Protein AF-A0AA40FBR0-F1 (afdb_monomer_lite)

Sequence (296 aa):
MPRDGRREARGAPKPRPSVEIWLDSVSPSTTTKPSPEELRQWDLDDRGNSGRSFFLTTVVLRATSLIAALAVVIVCLTIIAPLRYSTKDLVPTLIACFVTAAWDAAEFGIMYARGGQGLPWWSHIAADGAIFIAIAIASGLIHFSLVVFFLFAYVRGRAQKQKTEPRIMYLPTGDPVVVTREPIVPPAATAPSPKSPTPPPSPGTADSIHEPFRQGVPPRKPVAGAPTRTPYASPWPGPGPNYQPDEAELARAARGELQAQCMMVQAKGLRHEKVAMENATARAADQRSPNGQARA

pLDDT: mean 70.97, std 11.96, range [39.25, 92.75]

Secondary structure (DSSP, 8-state):
----------PPPPPPHHHHHHHHHS-SSS-PPPPHHHHHHHHHHHHHHHHHHHHHHHHHHHHHHHHHHHHHHHHIIIIITTTT--HHHHHHHHHHHHHHHHHHHHHHHHHHHTTT-PPPHHHHHHHHHHHHHHHHHHHHHHHHHHHHHHHHHHHHHHHHHHHHS-EEEE-TTS-EEEE-SS--------PPPP-PPPPP-PPP---------PPPPPPPPPPS------TT-----PPPTT-PPPHHHHHHHHHHHHHHHHHHHHHHHHHHHHHHHHHHHHHHHHTT--------

Structure (mmCIF, N/CA/C/O backbone):
data_AF-A0AA40FBR0-F1
#
_entry.id   AF-A0AA40FBR0-F1
#
loop_
_atom_site.group_PDB
_atom_site.id
_atom_site.type_symbol
_atom_site.label_atom_id
_atom_site.label_alt_id
_atom_site.label_comp_id
_atom_site.label_asym_id
_atom_site.label_entity_id
_atom_site.label_seq_id
_atom_site.pdbx_PDB_ins_code
_atom_site.Cartn_x
_atom_site.Cartn_y
_atom_site.Cartn_z
_atom_site.occupancy
_atom_site.B_iso_or_equiv
_atom_site.auth_seq_id
_atom_site.auth_comp_id
_atom_site.auth_asym_id
_atom_site.auth_atom_id
_atom_site.pdbx_PDB_model_num
ATOM 1 N N . MET A 1 1 ? 25.877 -22.016 -52.691 1.00 44.84 1 MET A N 1
ATOM 2 C CA . MET A 1 1 ? 25.398 -20.717 -53.209 1.00 44.84 1 MET A CA 1
ATOM 3 C C . MET A 1 1 ? 25.683 -19.642 -52.169 1.00 44.84 1 MET A C 1
ATOM 5 O O . MET A 1 1 ? 25.105 -19.727 -51.090 1.00 44.84 1 MET A O 1
ATOM 9 N N . PRO A 1 2 ? 26.605 -18.701 -52.428 1.00 50.44 2 PRO A N 1
ATOM 10 C CA . PRO A 1 2 ? 26.921 -17.629 -51.494 1.00 50.44 2 PRO A CA 1
ATOM 11 C C . PRO A 1 2 ? 25.855 -16.530 -51.592 1.00 50.44 2 PRO A C 1
ATOM 13 O O . PRO A 1 2 ? 25.578 -16.011 -52.670 1.00 50.44 2 PRO A O 1
ATOM 16 N N . ARG A 1 3 ? 25.217 -16.209 -50.463 1.00 52.75 3 ARG A N 1
ATOM 17 C CA . ARG A 1 3 ? 24.318 -15.057 -50.327 1.00 52.75 3 ARG A CA 1
ATOM 18 C C . ARG A 1 3 ? 25.181 -13.823 -50.066 1.00 52.75 3 ARG A C 1
ATOM 20 O O . ARG A 1 3 ? 25.510 -13.537 -48.918 1.00 52.75 3 ARG A O 1
ATOM 27 N N . ASP A 1 4 ? 25.524 -13.103 -51.129 1.00 52.62 4 ASP A N 1
ATOM 28 C CA . ASP A 1 4 ? 26.066 -11.747 -51.041 1.00 52.62 4 ASP A CA 1
ATOM 29 C C . ASP A 1 4 ? 24.976 -10.797 -50.533 1.00 52.62 4 ASP A C 1
ATOM 31 O O . ASP A 1 4 ? 24.200 -10.196 -51.277 1.00 52.62 4 ASP A O 1
ATOM 35 N N . GLY A 1 5 ? 24.883 -10.701 -49.208 1.00 55.47 5 GLY A N 1
ATOM 36 C CA . GLY A 1 5 ? 24.064 -9.720 -48.512 1.00 55.47 5 GLY A CA 1
ATOM 37 C C . GLY A 1 5 ? 24.723 -8.349 -48.582 1.00 55.47 5 GLY A C 1
ATOM 38 O O . GLY A 1 5 ? 25.405 -7.938 -47.644 1.00 55.47 5 GLY A O 1
ATOM 39 N N . ARG A 1 6 ? 24.496 -7.640 -49.691 1.00 58.16 6 ARG A N 1
ATOM 40 C CA . ARG A 1 6 ? 24.792 -6.214 -49.858 1.00 58.16 6 ARG A CA 1
ATOM 41 C C . ARG A 1 6 ? 24.057 -5.441 -48.755 1.00 58.16 6 ARG A C 1
ATOM 43 O O . ARG A 1 6 ? 22.868 -5.158 -48.867 1.00 58.16 6 ARG A O 1
ATOM 50 N N . ARG A 1 7 ? 24.744 -5.159 -47.643 1.00 53.31 7 ARG A N 1
ATOM 51 C CA . ARG A 1 7 ? 24.251 -4.254 -46.600 1.00 53.31 7 ARG A CA 1
ATOM 52 C C . ARG A 1 7 ? 24.208 -2.862 -47.212 1.00 53.31 7 ARG A C 1
ATOM 54 O O . ARG A 1 7 ? 25.225 -2.178 -47.262 1.00 53.31 7 ARG A O 1
ATOM 61 N N . GLU A 1 8 ? 23.042 -2.474 -47.713 1.00 55.50 8 GLU A N 1
ATOM 62 C CA . GLU A 1 8 ? 22.754 -1.079 -48.016 1.00 55.50 8 GLU A CA 1
ATOM 63 C C . GLU A 1 8 ? 23.095 -0.256 -46.775 1.00 55.50 8 GLU A C 1
ATOM 65 O O . GLU A 1 8 ? 22.604 -0.521 -45.670 1.00 55.50 8 GLU A O 1
ATOM 70 N N . ALA A 1 9 ? 24.020 0.684 -46.952 1.00 56.09 9 ALA A N 1
ATOM 71 C CA . ALA A 1 9 ? 24.405 1.634 -45.932 1.00 56.09 9 ALA A CA 1
ATOM 72 C C . ALA A 1 9 ? 23.139 2.387 -45.516 1.00 56.09 9 ALA A C 1
ATOM 74 O O . ALA A 1 9 ? 22.660 3.259 -46.239 1.00 56.09 9 ALA A O 1
ATOM 75 N N . ARG A 1 10 ? 22.553 2.000 -44.375 1.00 54.03 10 ARG A N 1
ATOM 76 C CA . ARG A 1 10 ? 21.441 2.729 -43.766 1.00 54.03 10 ARG A CA 1
ATOM 77 C C . ARG A 1 10 ? 21.917 4.164 -43.598 1.00 54.03 10 ARG A C 1
ATOM 79 O O . ARG A 1 10 ? 22.835 4.409 -42.816 1.00 54.03 10 ARG A O 1
ATOM 86 N N . GLY A 1 11 ? 21.338 5.062 -44.395 1.00 63.47 11 GLY A N 1
ATOM 87 C CA . GLY A 1 11 ? 21.669 6.479 -44.394 1.00 63.47 11 GLY A CA 1
ATOM 88 C C . GLY A 1 11 ? 21.700 7.005 -42.965 1.00 63.47 11 GLY A C 1
ATOM 89 O O . GLY A 1 11 ? 20.866 6.617 -42.140 1.00 63.47 11 GLY A O 1
ATOM 90 N N . ALA A 1 12 ? 22.706 7.828 -42.669 1.00 67.62 12 ALA A N 1
ATOM 91 C CA . ALA A 1 12 ? 22.882 8.401 -41.346 1.00 67.62 12 ALA A CA 1
ATOM 92 C C . ALA A 1 12 ? 21.553 9.032 -40.882 1.00 67.62 12 ALA A C 1
ATOM 94 O O . ALA A 1 12 ? 20.925 9.763 -41.656 1.00 67.62 12 ALA A O 1
ATOM 95 N N . PRO A 1 13 ? 21.077 8.715 -39.665 1.00 65.12 13 PRO A N 1
ATOM 96 C CA . PRO A 1 13 ? 19.827 9.263 -39.161 1.00 65.12 13 PRO A CA 1
ATOM 97 C C . PRO A 1 13 ? 19.919 10.791 -39.154 1.00 65.12 13 PRO A C 1
ATOM 99 O O . PRO A 1 13 ? 20.861 11.352 -38.597 1.00 65.12 13 PRO A O 1
ATOM 102 N N . LYS A 1 14 ? 18.957 11.458 -39.804 1.00 71.69 14 LYS A N 1
ATOM 103 C CA . LYS A 1 14 ? 18.891 12.923 -39.828 1.00 71.69 14 LYS A CA 1
ATOM 104 C C . LYS A 1 14 ? 18.785 13.459 -38.389 1.00 71.69 14 LYS A C 1
ATOM 106 O O . LYS A 1 14 ? 17.977 12.923 -37.621 1.00 71.69 14 LYS A O 1
ATOM 111 N N . PRO A 1 15 ? 19.569 14.487 -38.021 1.00 63.16 15 PRO A N 1
ATOM 112 C CA . PRO A 1 15 ? 19.473 15.118 -36.711 1.00 63.16 15 PRO A CA 1
ATOM 113 C C . PRO A 1 15 ? 18.073 15.706 -36.489 1.00 63.16 15 PRO A C 1
ATOM 115 O O . PRO A 1 15 ? 17.371 16.079 -37.431 1.00 63.16 15 PRO A O 1
ATOM 118 N N . ARG A 1 16 ? 17.626 15.714 -35.228 1.00 67.75 16 ARG A N 1
ATOM 119 C CA . ARG A 1 16 ? 16.288 16.190 -34.858 1.00 67.75 16 ARG A CA 1
ATOM 120 C C . ARG A 1 16 ? 16.274 17.727 -34.851 1.00 67.75 16 ARG A C 1
ATOM 122 O O . ARG A 1 16 ? 17.116 18.310 -34.171 1.00 67.75 16 ARG A O 1
ATOM 129 N N . PRO A 1 17 ? 15.286 18.381 -35.486 1.00 74.62 17 PRO A N 1
ATOM 130 C CA . PRO A 1 17 ? 15.237 19.843 -35.619 1.00 74.62 17 PRO A CA 1
ATOM 131 C C . PRO A 1 17 ? 15.189 20.589 -34.275 1.00 74.62 17 PRO A C 1
ATOM 133 O O . PRO A 1 17 ? 15.619 21.731 -34.175 1.00 74.62 17 PRO A O 1
ATOM 136 N N . SER A 1 18 ? 14.730 19.938 -33.204 1.00 63.91 18 SER A N 1
ATOM 137 C CA . SER A 1 18 ? 14.726 20.508 -31.852 1.00 63.91 18 SER A CA 1
ATOM 138 C C . SER A 1 18 ? 16.127 20.746 -31.270 1.00 63.91 18 SER A C 1
ATOM 140 O O . SER A 1 18 ? 16.282 21.608 -30.413 1.00 63.91 18 SER A O 1
ATOM 142 N N . VAL A 1 19 ? 17.139 19.988 -31.710 1.00 66.50 19 VAL A N 1
ATOM 143 C CA . VAL A 1 19 ? 18.530 20.139 -31.244 1.00 66.50 19 VAL A CA 1
ATOM 144 C C . VAL A 1 19 ? 19.201 21.329 -31.930 1.00 66.50 19 VAL A C 1
ATOM 146 O O . VAL A 1 19 ? 19.945 22.064 -31.287 1.00 66.50 19 VAL A O 1
ATOM 149 N N . GLU A 1 20 ? 18.888 21.557 -33.206 1.00 73.12 20 GLU A N 1
ATOM 150 C CA . GLU A 1 20 ? 19.399 22.696 -33.980 1.00 73.12 20 GLU A CA 1
ATOM 151 C C . GLU A 1 20 ? 18.866 24.024 -33.423 1.00 73.12 20 GLU A C 1
ATOM 153 O O . GLU A 1 20 ? 19.644 24.933 -33.156 1.00 73.12 20 GLU A O 1
ATOM 158 N N . ILE A 1 21 ? 17.567 24.090 -33.107 1.00 74.75 21 ILE A N 1
ATOM 159 C CA . ILE A 1 21 ? 16.940 25.283 -32.508 1.00 74.75 21 ILE A CA 1
ATOM 160 C C . ILE A 1 21 ? 17.530 25.602 -31.123 1.00 74.75 21 ILE A C 1
ATOM 162 O O . ILE A 1 21 ? 17.688 26.768 -30.764 1.00 74.75 21 ILE A O 1
ATOM 166 N N . TRP A 1 22 ? 17.871 24.579 -30.332 1.00 74.44 22 TRP A N 1
ATOM 167 C CA . TRP A 1 22 ? 18.522 24.783 -29.038 1.00 74.44 22 TRP A CA 1
ATOM 168 C C . TRP A 1 22 ? 19.960 25.291 -29.197 1.00 74.44 22 TRP A C 1
ATOM 170 O O . TRP A 1 22 ? 20.332 26.246 -28.519 1.00 74.44 22 TRP A O 1
ATOM 180 N N . LEU A 1 23 ? 20.741 24.717 -30.121 1.00 65.69 23 LEU A N 1
ATOM 181 C CA . LEU A 1 23 ? 22.110 25.160 -30.417 1.00 65.69 23 LEU A CA 1
ATOM 182 C C . LEU A 1 23 ? 22.165 26.622 -30.880 1.00 65.69 23 LEU A C 1
ATOM 184 O O . LEU A 1 23 ? 23.090 27.334 -30.501 1.00 65.69 23 LEU A O 1
ATOM 188 N N . ASP A 1 24 ? 21.161 27.081 -31.627 1.00 69.75 24 ASP A N 1
ATOM 189 C CA . ASP A 1 24 ? 21.062 28.480 -32.060 1.00 69.75 24 ASP A CA 1
ATOM 190 C C . ASP A 1 24 ? 20.648 29.438 -30.925 1.00 69.75 24 ASP A C 1
ATOM 192 O O . ASP A 1 24 ? 20.867 30.646 -31.018 1.00 69.75 24 ASP A O 1
ATOM 196 N N . SER A 1 25 ? 20.080 28.918 -29.830 1.00 68.62 25 SER A N 1
ATOM 197 C CA . SER A 1 25 ? 19.651 29.717 -28.671 1.00 68.62 25 SER A CA 1
ATOM 198 C C . SER A 1 25 ? 20.747 29.952 -27.621 1.00 68.62 25 SER A C 1
ATOM 200 O O . SER A 1 25 ? 20.591 30.814 -26.754 1.00 68.62 25 SER A O 1
ATOM 202 N N . VAL A 1 26 ? 21.863 29.215 -27.685 1.00 56.81 26 VAL A N 1
ATOM 203 C CA . VAL A 1 26 ? 23.002 29.390 -26.773 1.00 56.81 26 VAL A CA 1
ATOM 204 C C . VAL A 1 26 ? 23.966 30.405 -27.391 1.00 56.81 26 VAL A C 1
ATOM 206 O O . VAL A 1 26 ? 24.576 30.142 -28.424 1.00 56.81 26 VAL A O 1
ATOM 209 N N . SER A 1 27 ? 24.078 31.587 -26.776 1.00 47.00 27 SER A N 1
ATOM 210 C CA . SER A 1 27 ? 24.875 32.714 -27.283 1.00 47.00 27 SER A CA 1
ATOM 211 C C . SER A 1 27 ? 26.288 32.308 -27.755 1.00 47.00 27 SER A C 1
ATOM 213 O O . SER A 1 27 ? 26.991 31.589 -27.043 1.00 47.00 27 SER A O 1
ATOM 215 N N . PRO A 1 28 ? 26.757 32.819 -28.909 1.00 54.53 28 PRO A N 1
ATOM 216 C CA . PRO A 1 28 ? 27.902 32.281 -29.654 1.00 54.53 28 PRO A CA 1
ATOM 217 C C . PRO A 1 28 ? 29.300 32.599 -29.088 1.00 54.53 28 PRO A C 1
ATOM 219 O O . PRO A 1 28 ? 30.287 32.469 -29.809 1.00 54.53 28 PRO A O 1
ATOM 222 N N . SER A 1 29 ? 29.449 33.057 -27.844 1.00 48.91 29 SER A N 1
ATOM 223 C CA . SER A 1 29 ? 30.674 33.781 -27.475 1.00 48.91 29 SER A CA 1
ATOM 224 C C . SER A 1 29 ? 31.878 32.954 -27.012 1.00 48.91 29 SER A C 1
ATOM 226 O O . SER A 1 29 ? 32.954 33.538 -26.963 1.00 48.91 29 SER A O 1
ATOM 228 N N . THR A 1 30 ? 31.801 31.643 -26.749 1.00 49.47 30 THR A N 1
ATOM 229 C CA . THR A 1 30 ? 33.032 30.887 -26.384 1.00 49.47 30 THR A CA 1
ATOM 230 C C . THR A 1 30 ? 32.998 29.369 -26.549 1.00 49.47 30 THR A C 1
ATOM 232 O O . THR A 1 30 ? 34.012 28.718 -26.301 1.00 49.47 30 THR A O 1
ATOM 235 N N . THR A 1 31 ? 31.884 28.764 -26.954 1.00 51.81 31 THR A N 1
ATOM 236 C CA . THR A 1 31 ? 31.781 27.299 -26.994 1.00 51.81 31 THR A CA 1
ATOM 237 C C . THR A 1 31 ? 31.992 26.805 -28.418 1.00 51.81 31 THR A C 1
ATOM 239 O O . THR A 1 31 ? 31.145 26.998 -29.288 1.00 51.81 31 THR A O 1
ATOM 242 N N . THR A 1 32 ? 33.149 26.195 -28.673 1.00 69.75 32 THR A N 1
ATOM 243 C CA . THR A 1 32 ? 33.441 25.453 -29.905 1.00 69.75 32 THR A CA 1
ATOM 244 C C . THR A 1 32 ? 32.254 24.541 -30.211 1.00 69.75 32 THR A C 1
ATOM 246 O O . THR A 1 32 ? 31.853 23.768 -29.341 1.00 69.75 32 THR A O 1
ATOM 249 N N . LYS A 1 33 ? 31.643 24.670 -31.401 1.00 66.62 33 LYS A N 1
ATOM 250 C CA . LYS A 1 33 ? 30.496 23.833 -31.785 1.00 66.62 33 LYS A CA 1
ATOM 251 C C . LYS A 1 33 ? 30.891 22.361 -31.593 1.00 66.62 33 LYS A C 1
ATOM 253 O O . LYS A 1 33 ? 31.888 21.959 -32.197 1.00 66.62 33 LYS A O 1
ATOM 258 N N . PRO A 1 34 ? 30.157 21.590 -30.769 1.00 67.62 34 PRO A N 1
ATOM 259 C CA . PRO A 1 34 ? 30.500 20.200 -30.516 1.00 67.62 34 PRO A CA 1
ATOM 260 C C . PRO A 1 34 ? 30.480 19.435 -31.834 1.00 67.62 34 PRO A C 1
ATOM 262 O O . PRO A 1 34 ? 29.620 19.672 -32.693 1.00 67.62 34 PRO A O 1
ATOM 265 N N . SER A 1 35 ? 31.460 18.555 -32.021 1.00 82.56 35 SER A N 1
ATOM 266 C CA . SER A 1 35 ? 31.570 17.818 -33.276 1.00 82.56 35 SER A CA 1
ATOM 267 C C . SER A 1 35 ? 30.365 16.871 -33.438 1.00 82.56 35 SER A C 1
ATOM 269 O O . SER A 1 35 ? 29.783 16.417 -32.447 1.00 82.56 35 SER A O 1
ATOM 271 N N . PRO A 1 36 ? 29.967 16.518 -34.673 1.00 77.88 36 PRO A N 1
ATOM 272 C CA . PRO A 1 36 ? 28.915 15.523 -34.897 1.00 77.88 36 PRO A CA 1
ATOM 273 C C . PRO A 1 36 ? 29.198 14.177 -34.210 1.00 77.88 36 PRO A C 1
ATOM 275 O O . PRO A 1 36 ? 28.267 13.445 -33.880 1.00 77.88 36 PRO A O 1
ATOM 278 N N . GLU A 1 37 ? 30.472 13.850 -33.991 1.00 77.12 37 GLU A N 1
ATOM 279 C CA . GLU A 1 37 ? 30.912 12.645 -33.288 1.00 77.12 37 GLU A CA 1
ATOM 280 C C . GLU A 1 37 ? 30.714 12.780 -31.774 1.00 77.12 37 GLU A C 1
ATOM 282 O O . GLU A 1 37 ? 30.204 11.846 -31.161 1.00 77.12 37 GLU A O 1
ATOM 287 N N . GLU A 1 38 ? 30.987 13.951 -31.190 1.00 71.06 38 GLU A N 1
ATOM 288 C CA . GLU A 1 38 ? 30.701 14.241 -29.776 1.00 71.06 38 GLU A CA 1
ATOM 289 C C . GLU A 1 38 ? 29.200 14.210 -29.482 1.00 71.06 38 GLU A C 1
ATOM 291 O O . GLU A 1 38 ? 28.787 13.606 -28.498 1.00 71.06 38 GLU A O 1
ATOM 296 N N . LEU A 1 39 ? 28.361 14.769 -30.361 1.00 73.06 39 LEU A N 1
ATOM 297 C CA . LEU A 1 39 ? 26.900 14.685 -30.221 1.00 73.06 39 LEU A CA 1
ATOM 298 C C . LEU A 1 39 ? 26.397 13.238 -30.298 1.00 73.06 39 LEU A C 1
ATOM 300 O O . LEU A 1 39 ? 25.461 12.856 -29.595 1.00 73.06 39 LEU A O 1
ATOM 304 N N . ARG A 1 40 ? 27.023 12.414 -31.143 1.00 71.25 40 ARG A N 1
ATOM 305 C CA . ARG A 1 40 ? 26.686 10.993 -31.271 1.00 71.25 40 ARG A CA 1
ATOM 306 C C . ARG A 1 40 ? 27.152 10.198 -30.056 1.00 71.25 40 ARG A C 1
ATOM 308 O O . ARG A 1 40 ? 26.465 9.266 -29.647 1.00 71.25 40 ARG A O 1
ATOM 315 N N . GLN A 1 41 ? 28.287 10.577 -29.480 1.00 66.44 41 GLN A N 1
ATOM 316 C CA . GLN A 1 41 ? 28.812 9.991 -28.258 1.00 66.44 41 GLN A CA 1
ATOM 317 C C . GLN A 1 41 ? 27.990 10.408 -27.042 1.00 66.44 41 GLN A C 1
ATOM 319 O O . GLN A 1 41 ? 27.696 9.558 -26.218 1.00 66.44 41 GLN A O 1
ATOM 324 N N . TRP A 1 42 ? 27.500 11.646 -26.988 1.00 61.62 42 TRP A N 1
ATOM 325 C CA . TRP A 1 42 ? 26.530 12.077 -25.985 1.00 61.62 42 TRP A CA 1
ATOM 326 C C . TRP A 1 42 ? 25.200 11.341 -26.130 1.00 61.62 42 TRP A C 1
ATOM 328 O O . TRP A 1 42 ? 24.697 10.859 -25.134 1.00 61.62 42 TRP A O 1
ATOM 338 N N . ASP A 1 43 ? 24.648 11.143 -27.332 1.00 68.75 43 ASP A N 1
ATOM 339 C CA . ASP A 1 43 ? 23.423 10.330 -27.498 1.00 68.75 43 ASP A CA 1
ATOM 340 C C . ASP A 1 43 ? 23.649 8.848 -27.121 1.00 68.75 43 ASP A C 1
ATOM 342 O O . ASP A 1 43 ? 22.728 8.170 -26.669 1.00 68.75 43 ASP A O 1
ATOM 346 N N . LEU A 1 44 ? 24.873 8.329 -27.266 1.00 61.53 44 LEU A N 1
ATOM 347 C CA . LEU A 1 44 ? 25.243 6.976 -26.835 1.00 61.53 44 LEU A CA 1
ATOM 348 C C . LEU A 1 44 ? 25.469 6.878 -25.318 1.00 61.53 44 LEU A C 1
ATOM 350 O O . LEU A 1 44 ? 24.976 5.931 -24.705 1.00 61.53 44 LEU A O 1
ATOM 354 N N . ASP A 1 45 ? 26.156 7.845 -24.712 1.00 59.34 45 ASP A N 1
ATOM 355 C CA . ASP A 1 45 ? 26.421 7.915 -23.271 1.00 59.34 45 ASP A CA 1
ATOM 356 C C . ASP A 1 45 ? 25.151 8.252 -22.491 1.00 59.34 45 ASP A C 1
ATOM 358 O O . ASP A 1 45 ? 24.870 7.631 -21.466 1.00 59.34 45 ASP A O 1
ATOM 362 N N . ASP A 1 46 ? 24.325 9.157 -23.008 1.00 58.41 46 ASP A N 1
ATOM 363 C CA . ASP A 1 46 ? 23.053 9.534 -22.403 1.00 58.41 46 ASP A CA 1
ATOM 364 C C . ASP A 1 46 ? 22.053 8.379 -22.518 1.00 58.41 46 ASP A C 1
ATOM 366 O O . ASP A 1 46 ? 21.317 8.123 -21.574 1.00 58.41 46 ASP A O 1
ATOM 370 N N . ARG A 1 47 ? 22.093 7.551 -23.575 1.00 56.66 47 ARG A N 1
ATOM 371 C CA . ARG A 1 47 ? 21.327 6.284 -23.623 1.00 56.66 47 ARG A CA 1
ATOM 372 C C . ARG A 1 47 ? 21.931 5.161 -22.775 1.00 56.66 47 ARG A C 1
ATOM 374 O O . ARG A 1 47 ? 21.184 4.323 -22.271 1.00 56.66 47 ARG A O 1
ATOM 381 N N . GLY A 1 48 ? 23.252 5.118 -22.618 1.00 57.56 48 GLY A N 1
ATOM 382 C CA . GLY A 1 48 ? 23.964 4.055 -21.902 1.00 57.56 48 GLY A CA 1
ATOM 383 C C . GLY A 1 48 ? 23.916 4.199 -20.378 1.00 57.56 48 GLY A C 1
ATOM 384 O O . GLY A 1 48 ? 23.640 3.225 -19.670 1.00 57.56 48 GLY A O 1
ATOM 385 N N . ASN A 1 49 ? 24.135 5.412 -19.863 1.00 55.88 49 ASN A N 1
ATOM 386 C CA . ASN A 1 49 ? 24.182 5.687 -18.424 1.00 55.88 49 ASN A CA 1
ATOM 387 C C . ASN A 1 49 ? 22.802 5.980 -17.820 1.00 55.88 49 ASN A C 1
ATOM 389 O O . ASN A 1 49 ? 22.531 5.549 -16.692 1.00 55.88 49 ASN A O 1
ATOM 393 N N . SER A 1 50 ? 21.897 6.641 -18.553 1.00 60.03 50 SER A N 1
ATOM 394 C CA . SER A 1 50 ? 20.518 6.822 -18.070 1.00 60.03 50 SER A CA 1
ATOM 395 C C . SER A 1 50 ? 19.774 5.486 -18.020 1.00 60.03 50 SER A C 1
ATOM 397 O O . SER A 1 50 ? 19.077 5.212 -17.049 1.00 60.03 50 SER A O 1
ATOM 399 N N . GLY A 1 51 ? 20.010 4.593 -18.989 1.00 64.62 51 GLY A N 1
ATOM 400 C CA . GLY A 1 51 ? 19.398 3.266 -19.022 1.00 64.62 51 GLY A CA 1
ATOM 401 C C . GLY A 1 51 ? 19.812 2.392 -17.837 1.00 64.62 51 GLY A C 1
ATOM 402 O O . GLY A 1 51 ? 18.961 1.775 -17.200 1.00 64.62 51 GLY A O 1
ATOM 403 N N . ARG A 1 52 ? 21.107 2.374 -17.488 1.00 68.19 52 ARG A N 1
ATOM 404 C CA . ARG A 1 52 ? 21.620 1.593 -16.347 1.00 68.19 52 ARG A CA 1
ATOM 405 C C . ARG A 1 52 ? 21.155 2.128 -14.996 1.00 68.19 52 ARG A C 1
ATOM 407 O O . ARG A 1 52 ? 20.743 1.338 -14.149 1.00 68.19 52 ARG A O 1
ATOM 414 N N . SER A 1 53 ? 21.223 3.442 -14.787 1.00 71.94 53 SER A N 1
ATOM 415 C CA . SER A 1 53 ? 20.789 4.065 -13.530 1.00 71.94 53 SER A CA 1
ATOM 416 C C . SER A 1 53 ? 19.274 3.966 -13.346 1.00 71.94 53 SER A C 1
ATOM 418 O O . SER A 1 53 ? 18.823 3.614 -12.256 1.00 71.94 53 SER A O 1
ATOM 420 N N . PHE A 1 54 ? 18.492 4.164 -14.411 1.00 70.94 54 PHE A N 1
ATOM 421 C CA . PHE A 1 54 ? 17.049 3.936 -14.404 1.00 70.94 54 PHE A CA 1
ATOM 422 C C . PHE A 1 54 ? 16.723 2.475 -14.091 1.00 70.94 54 PHE A C 1
ATOM 424 O O . PHE A 1 54 ? 15.996 2.216 -13.140 1.00 70.94 54 PHE A O 1
ATOM 431 N N . PHE A 1 55 ? 17.340 1.522 -14.798 1.00 72.69 55 PHE A N 1
ATOM 432 C CA . PHE A 1 55 ? 17.152 0.090 -14.551 1.00 72.69 55 PHE A CA 1
ATOM 433 C C . PHE A 1 55 ? 17.457 -0.291 -13.099 1.00 72.69 55 PHE A C 1
ATOM 435 O O . PHE A 1 55 ? 16.651 -0.960 -12.455 1.00 72.69 55 PHE A O 1
ATOM 442 N N . LEU A 1 56 ? 18.592 0.165 -12.557 1.00 77.38 56 LEU A N 1
ATOM 443 C CA . LEU A 1 56 ? 18.964 -0.111 -11.171 1.00 77.38 56 LEU A CA 1
ATOM 444 C C . LEU A 1 56 ? 17.962 0.508 -10.190 1.00 77.38 56 LEU A C 1
ATOM 446 O O . LEU A 1 56 ? 17.559 -0.144 -9.230 1.00 77.38 56 LEU A O 1
ATOM 450 N N . THR A 1 57 ? 17.527 1.742 -10.446 1.00 75.88 57 THR A N 1
ATOM 451 C CA . THR A 1 57 ? 16.536 2.425 -9.607 1.00 75.88 57 THR A CA 1
ATOM 452 C C . THR A 1 57 ? 15.203 1.681 -9.624 1.00 75.88 57 THR A C 1
ATOM 454 O O . THR A 1 57 ? 14.629 1.452 -8.564 1.00 75.88 57 THR A O 1
ATOM 457 N N . THR A 1 58 ? 14.744 1.225 -10.792 1.00 75.94 58 THR A N 1
ATOM 458 C CA . THR A 1 58 ? 13.529 0.413 -10.931 1.00 75.94 58 THR A CA 1
ATOM 459 C C . THR A 1 58 ? 13.660 -0.910 -10.181 1.00 75.94 58 THR A C 1
ATOM 461 O O . THR A 1 58 ? 12.768 -1.256 -9.414 1.00 75.94 58 THR A O 1
ATOM 464 N N . VAL A 1 59 ? 14.786 -1.620 -10.319 1.00 78.62 59 VAL A N 1
ATOM 465 C CA . VAL A 1 59 ? 15.063 -2.857 -9.563 1.00 78.62 59 VAL A CA 1
ATOM 466 C C . VAL A 1 59 ? 14.979 -2.615 -8.056 1.00 78.62 59 VAL A C 1
ATOM 468 O O . VAL A 1 59 ? 14.291 -3.351 -7.350 1.00 78.62 59 VAL A O 1
ATOM 471 N N . VAL A 1 60 ? 15.655 -1.582 -7.548 1.00 79.94 60 VAL A N 1
ATOM 472 C CA . VAL A 1 60 ? 15.675 -1.272 -6.111 1.00 79.94 60 VAL A CA 1
ATOM 473 C C . VAL A 1 60 ? 14.280 -0.881 -5.621 1.00 79.94 60 VAL A C 1
ATOM 475 O O . VAL A 1 60 ? 13.825 -1.383 -4.591 1.00 79.94 60 VAL A O 1
ATOM 478 N N . LEU A 1 61 ? 13.563 -0.042 -6.371 1.00 76.62 61 LEU A N 1
ATOM 479 C CA . LEU A 1 61 ? 12.207 0.389 -6.031 1.00 76.62 61 LEU A CA 1
ATOM 480 C C . LEU A 1 61 ? 11.231 -0.798 -5.981 1.00 76.62 61 LEU A C 1
ATOM 482 O O . LEU A 1 61 ? 10.452 -0.927 -5.041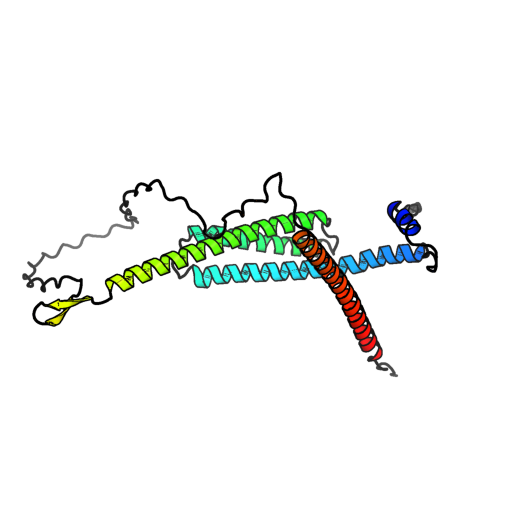 1.00 76.62 61 LEU A O 1
ATOM 486 N N . ARG A 1 62 ? 11.321 -1.719 -6.942 1.00 77.56 62 ARG A N 1
ATOM 487 C CA . ARG A 1 62 ? 10.508 -2.943 -6.976 1.00 77.56 62 ARG A CA 1
ATOM 488 C C . ARG A 1 62 ? 10.848 -3.897 -5.834 1.00 77.56 62 ARG A C 1
ATOM 490 O O . ARG A 1 62 ? 9.950 -4.416 -5.180 1.00 77.56 62 ARG A O 1
ATOM 497 N N . ALA A 1 63 ? 12.134 -4.110 -5.551 1.00 77.88 63 ALA A N 1
ATOM 498 C CA . ALA A 1 63 ? 12.565 -4.973 -4.450 1.00 77.88 63 ALA A CA 1
ATOM 499 C C . ALA A 1 63 ? 12.074 -4.438 -3.095 1.00 77.88 63 ALA A C 1
ATOM 501 O O . ALA A 1 63 ? 11.550 -5.186 -2.272 1.00 77.88 63 ALA A O 1
ATOM 502 N N . THR A 1 64 ? 12.209 -3.129 -2.880 1.00 76.19 64 THR A N 1
ATOM 503 C CA . THR A 1 64 ? 11.725 -2.459 -1.663 1.00 76.19 64 THR A CA 1
ATOM 504 C C . THR A 1 64 ? 10.201 -2.496 -1.545 1.00 76.19 64 THR A C 1
ATOM 506 O O . THR A 1 64 ? 9.700 -2.784 -0.458 1.00 76.19 64 THR A O 1
ATOM 509 N N . SER A 1 65 ? 9.468 -2.302 -2.647 1.00 77.94 65 SER A N 1
ATOM 510 C CA . SER A 1 65 ? 8.007 -2.477 -2.711 1.00 77.94 65 SER A CA 1
ATOM 511 C C . SER A 1 65 ? 7.576 -3.894 -2.316 1.00 77.94 65 SER A C 1
ATOM 513 O O . SER A 1 65 ? 6.723 -4.063 -1.442 1.00 77.94 65 SER A O 1
ATOM 515 N N . LEU A 1 66 ? 8.231 -4.921 -2.866 1.00 78.94 66 LEU A N 1
ATOM 516 C CA . LEU A 1 66 ? 7.951 -6.319 -2.541 1.00 78.94 66 LEU A CA 1
ATOM 517 C C . LEU A 1 66 ? 8.193 -6.625 -1.054 1.00 78.94 66 LEU A C 1
ATOM 519 O O . LEU A 1 66 ? 7.347 -7.236 -0.401 1.00 78.94 66 LEU A O 1
ATOM 523 N N . ILE A 1 67 ? 9.324 -6.173 -0.500 1.00 80.31 67 ILE A N 1
ATOM 524 C CA . ILE A 1 67 ? 9.645 -6.350 0.926 1.00 80.31 67 ILE A CA 1
ATOM 525 C C . ILE A 1 67 ? 8.587 -5.664 1.800 1.00 80.31 67 ILE A C 1
ATOM 527 O O . ILE A 1 67 ? 8.118 -6.256 2.773 1.00 80.31 67 ILE A O 1
ATOM 531 N N . ALA A 1 68 ? 8.174 -4.446 1.443 1.00 77.19 68 ALA A N 1
ATOM 532 C CA . ALA A 1 68 ? 7.138 -3.719 2.167 1.00 77.19 68 ALA A CA 1
ATOM 533 C C . ALA A 1 68 ? 5.785 -4.449 2.118 1.00 77.19 68 ALA A C 1
ATOM 535 O O . ALA A 1 68 ? 5.141 -4.612 3.155 1.00 77.19 68 ALA A O 1
ATOM 536 N N . ALA A 1 69 ? 5.373 -4.949 0.948 1.00 77.88 69 ALA A N 1
ATOM 537 C CA . ALA A 1 69 ? 4.136 -5.714 0.799 1.00 77.88 69 ALA A CA 1
ATOM 538 C C . ALA A 1 69 ? 4.146 -6.987 1.663 1.00 77.88 69 ALA A C 1
ATOM 540 O O . ALA A 1 69 ? 3.177 -7.259 2.375 1.00 77.88 69 ALA A O 1
ATOM 541 N N . LEU A 1 70 ? 5.259 -7.729 1.671 1.00 82.06 70 LEU A N 1
ATOM 542 C CA . LEU A 1 70 ? 5.427 -8.913 2.518 1.00 82.06 70 LEU A CA 1
ATOM 543 C C . LEU A 1 70 ? 5.378 -8.565 4.009 1.00 82.06 70 LEU A C 1
ATOM 545 O O . LEU A 1 70 ? 4.719 -9.266 4.777 1.00 82.06 70 LEU A O 1
ATOM 549 N N . ALA A 1 71 ? 6.011 -7.466 4.423 1.00 81.62 71 ALA A N 1
ATOM 550 C CA . ALA A 1 71 ? 5.957 -7.003 5.806 1.00 81.62 71 ALA A CA 1
ATOM 551 C C . ALA A 1 71 ? 4.517 -6.681 6.244 1.00 81.62 71 ALA A C 1
ATOM 553 O O . ALA A 1 71 ? 4.108 -7.086 7.333 1.00 81.62 71 ALA A O 1
ATOM 554 N N . VAL A 1 72 ? 3.718 -6.030 5.388 1.00 80.38 72 VAL A N 1
ATOM 555 C CA . VAL A 1 72 ? 2.296 -5.761 5.673 1.00 80.38 72 VAL A CA 1
ATOM 556 C C . VAL A 1 72 ? 1.505 -7.059 5.812 1.00 80.38 72 VAL A C 1
ATOM 558 O O . VAL A 1 72 ? 0.721 -7.186 6.754 1.00 80.38 72 VAL A O 1
ATOM 561 N N . VAL A 1 73 ? 1.725 -8.044 4.935 1.00 84.00 73 VAL A N 1
ATOM 562 C CA . VAL A 1 73 ? 1.081 -9.364 5.046 1.00 84.00 73 VAL A CA 1
ATOM 563 C C . VAL A 1 73 ? 1.441 -10.035 6.372 1.00 84.00 73 VAL A C 1
ATOM 565 O O . VAL A 1 73 ? 0.546 -10.501 7.077 1.00 84.00 73 VAL A O 1
ATOM 568 N N . ILE A 1 74 ? 2.720 -10.029 6.761 1.00 86.25 74 ILE A N 1
ATOM 569 C CA . ILE A 1 74 ? 3.178 -10.599 8.036 1.00 86.25 74 ILE A CA 1
ATOM 570 C C . ILE A 1 74 ? 2.501 -9.892 9.212 1.00 86.25 74 ILE A C 1
ATOM 572 O O . ILE A 1 74 ? 1.967 -10.562 10.093 1.00 86.25 74 ILE A O 1
ATOM 576 N N . VAL A 1 75 ? 2.453 -8.558 9.222 1.00 82.25 75 VAL A N 1
ATOM 577 C CA . VAL A 1 75 ? 1.775 -7.774 10.271 1.00 82.25 75 VAL A CA 1
ATOM 578 C C . VAL A 1 75 ? 0.281 -8.106 10.333 1.00 82.25 75 VAL A C 1
ATOM 580 O O . VAL A 1 75 ? -0.260 -8.336 11.415 1.00 82.25 75 VAL A O 1
ATOM 583 N N . CYS A 1 76 ? -0.391 -8.202 9.185 1.00 81.00 76 CYS A N 1
ATOM 584 C CA . CYS A 1 76 ? -1.805 -8.565 9.117 1.00 81.00 76 CYS A CA 1
ATOM 585 C C . CYS A 1 76 ? -2.064 -9.965 9.698 1.00 81.00 76 CYS A C 1
ATOM 587 O O . CYS A 1 76 ? -2.988 -10.147 10.492 1.00 81.00 76 CYS A O 1
ATOM 589 N N . LEU A 1 77 ? -1.235 -10.949 9.349 1.00 83.06 77 LEU A N 1
ATOM 590 C CA . LEU A 1 77 ? -1.405 -12.330 9.804 1.00 83.06 77 LEU A CA 1
ATOM 591 C C . LEU A 1 77 ? -0.999 -12.534 11.271 1.00 83.06 77 LEU A C 1
ATOM 593 O O . LEU A 1 77 ? -1.637 -13.313 11.972 1.00 83.06 77 LEU A O 1
ATOM 597 N N . THR A 1 78 ? 0.037 -11.841 11.749 1.00 85.75 78 THR A N 1
ATOM 598 C CA . THR A 1 78 ? 0.590 -12.044 13.101 1.00 85.75 78 THR A CA 1
ATOM 599 C C . THR A 1 78 ? -0.056 -11.170 14.169 1.00 85.75 78 THR A C 1
ATOM 601 O O . THR A 1 78 ? -0.154 -11.601 15.313 1.00 85.75 78 THR A O 1
ATOM 604 N N . ILE A 1 79 ? -0.508 -9.960 13.824 1.00 81.06 79 ILE A N 1
ATOM 605 C CA . ILE A 1 79 ? -1.075 -9.008 14.790 1.00 81.06 79 ILE A CA 1
ATOM 606 C C . ILE A 1 79 ? -2.589 -8.916 14.626 1.00 81.06 79 ILE A C 1
ATOM 608 O O . ILE A 1 79 ? -3.319 -9.028 15.606 1.00 81.06 79 ILE A O 1
ATOM 612 N N . ILE A 1 80 ? -3.088 -8.738 13.400 1.00 76.31 80 ILE A N 1
ATOM 613 C CA . ILE A 1 80 ? -4.514 -8.444 13.180 1.00 76.31 80 ILE A CA 1
ATOM 614 C C . ILE A 1 80 ? -5.371 -9.711 13.271 1.00 76.31 80 ILE A C 1
ATOM 616 O O . ILE A 1 80 ? -6.426 -9.690 13.909 1.00 76.31 80 ILE A O 1
ATOM 620 N N . ALA A 1 81 ? -4.927 -10.829 12.689 1.00 79.06 81 ALA A N 1
ATOM 621 C CA . ALA A 1 81 ? -5.707 -12.068 12.706 1.00 79.06 81 ALA A CA 1
ATOM 622 C C . ALA A 1 81 ? -5.983 -12.606 14.135 1.00 79.06 81 ALA A C 1
ATOM 624 O O . ALA A 1 81 ? -7.138 -12.940 14.421 1.00 79.06 81 ALA A O 1
ATOM 625 N N . PRO A 1 82 ? -5.015 -12.620 15.080 1.00 81.12 82 PRO A N 1
ATOM 626 C CA . PRO A 1 82 ? -5.272 -13.056 16.458 1.00 81.12 82 PRO A CA 1
ATOM 627 C C . PRO A 1 82 ? -6.226 -12.148 17.239 1.00 81.12 82 PRO A C 1
ATOM 629 O O . PRO A 1 82 ? -6.915 -12.616 18.146 1.00 81.12 82 PRO A O 1
ATOM 632 N N . LEU A 1 83 ? -6.332 -10.868 16.866 1.00 79.50 83 LEU A N 1
ATOM 633 C CA . LEU A 1 83 ? -7.244 -9.904 17.495 1.00 79.50 83 LEU A CA 1
ATOM 634 C C . LEU A 1 83 ? -8.726 -10.153 17.152 1.00 79.50 83 LEU A C 1
ATOM 636 O O . LEU A 1 83 ? -9.584 -9.347 17.513 1.00 79.50 83 LEU A O 1
ATOM 640 N N . ARG A 1 84 ? -9.041 -11.275 16.483 1.00 74.44 84 ARG A N 1
ATOM 641 C CA . ARG A 1 84 ? -10.386 -11.657 16.022 1.00 74.44 84 ARG A CA 1
ATOM 642 C C . ARG A 1 84 ? -11.046 -10.569 15.179 1.00 74.44 84 ARG A C 1
ATOM 644 O O . ARG A 1 84 ? -12.260 -10.367 15.249 1.00 74.44 84 ARG A O 1
ATOM 651 N N . TYR A 1 85 ? -10.240 -9.867 14.387 1.00 71.06 85 TYR A N 1
ATOM 652 C CA . TYR A 1 85 ? -10.769 -8.967 13.376 1.00 71.06 85 TYR A CA 1
ATOM 653 C C . TYR A 1 85 ? -11.641 -9.765 12.399 1.00 71.06 85 TYR A C 1
ATOM 655 O O . TYR A 1 85 ? -11.366 -10.936 12.120 1.00 71.06 85 TYR A O 1
ATOM 663 N N . SER A 1 86 ? -12.719 -9.155 11.904 1.00 79.00 86 SER A N 1
ATOM 664 C CA . SER A 1 86 ? -13.583 -9.802 10.918 1.00 79.00 86 SER A CA 1
ATOM 665 C C . SER A 1 86 ? -12.743 -10.144 9.690 1.00 79.00 86 SER A C 1
ATOM 667 O O . SER A 1 86 ? -12.159 -9.259 9.067 1.00 79.00 86 SER A O 1
ATOM 669 N N . THR A 1 87 ? -12.678 -11.426 9.325 1.00 76.06 87 THR A N 1
ATOM 670 C CA . THR A 1 87 ? -11.928 -11.893 8.147 1.00 76.06 87 THR A CA 1
ATOM 671 C C . THR A 1 87 ? -12.350 -11.156 6.875 1.00 76.06 87 THR A C 1
ATOM 673 O O . THR A 1 87 ? -11.524 -10.932 5.996 1.00 76.06 87 THR A O 1
ATOM 676 N N . LYS A 1 88 ? -13.604 -10.687 6.814 1.00 78.06 88 LYS A N 1
ATOM 677 C CA . LYS A 1 88 ? -14.151 -9.877 5.715 1.00 78.06 88 LYS A CA 1
ATOM 678 C C . LYS A 1 88 ? -13.401 -8.561 5.490 1.00 78.06 88 LYS A C 1
ATOM 680 O O . LYS A 1 88 ? -13.312 -8.126 4.350 1.00 78.06 88 LYS A O 1
ATOM 685 N N . ASP A 1 89 ? -12.833 -7.975 6.541 1.00 72.75 89 ASP A N 1
ATOM 686 C CA . ASP A 1 89 ? -12.108 -6.701 6.460 1.00 72.75 89 ASP A CA 1
ATOM 687 C C . ASP A 1 89 ? -10.616 -6.917 6.151 1.00 72.75 89 ASP A C 1
ATOM 689 O O . ASP A 1 89 ? -9.946 -6.033 5.622 1.00 72.75 89 ASP A O 1
ATOM 693 N N . LEU A 1 90 ? -10.091 -8.114 6.443 1.00 77.19 90 LEU A N 1
ATOM 694 C CA . LEU A 1 90 ? -8.703 -8.499 6.170 1.00 77.19 90 LEU A CA 1
ATOM 695 C C . LEU A 1 90 ? -8.496 -8.908 4.701 1.00 77.19 90 LEU A C 1
ATOM 697 O O . LEU A 1 90 ? -7.439 -8.661 4.123 1.00 77.19 90 LEU A O 1
ATOM 701 N N . VAL A 1 91 ? -9.509 -9.539 4.099 1.00 80.38 91 VAL A N 1
ATOM 702 C CA . VAL A 1 91 ? -9.443 -10.100 2.740 1.00 80.38 91 VAL A CA 1
ATOM 703 C C . VAL A 1 91 ? -9.074 -9.055 1.673 1.00 80.38 91 VAL A C 1
ATOM 705 O O . VAL A 1 91 ? -8.147 -9.332 0.914 1.00 80.38 91 VAL A O 1
ATOM 708 N N . PRO A 1 92 ? -9.689 -7.856 1.605 1.00 75.44 92 PRO A N 1
ATOM 709 C CA . PRO A 1 92 ? -9.333 -6.854 0.595 1.00 75.44 92 PRO A CA 1
ATOM 710 C C . PRO A 1 92 ? -7.867 -6.414 0.685 1.00 75.44 92 PRO A C 1
ATOM 712 O O . PRO A 1 9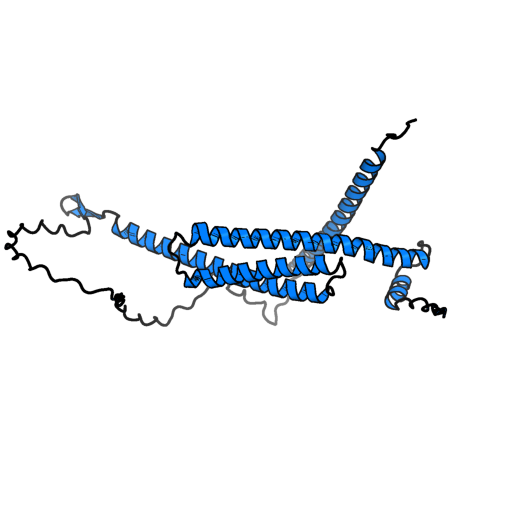2 ? -7.198 -6.278 -0.337 1.00 75.44 92 PRO A O 1
ATOM 715 N N . THR A 1 93 ? -7.354 -6.250 1.907 1.00 75.56 93 THR A N 1
ATOM 716 C CA . THR A 1 93 ? -5.956 -5.884 2.165 1.00 75.56 93 THR A CA 1
ATOM 717 C C . THR A 1 93 ? -4.999 -6.971 1.695 1.00 75.56 93 THR A C 1
ATOM 719 O O . THR A 1 93 ? -4.030 -6.680 1.000 1.00 75.56 93 THR A O 1
ATOM 722 N N . LEU A 1 94 ? -5.285 -8.234 2.025 1.00 79.81 94 LEU A N 1
ATOM 723 C CA . LEU A 1 94 ? -4.462 -9.360 1.585 1.00 79.81 94 LEU A CA 1
ATOM 724 C C . LEU A 1 94 ? -4.472 -9.511 0.061 1.00 79.81 94 LEU A C 1
ATOM 726 O O . LEU A 1 94 ? -3.417 -9.747 -0.524 1.00 79.81 94 LEU A O 1
ATOM 730 N N . ILE A 1 95 ? -5.630 -9.323 -0.583 1.00 81.19 95 ILE A N 1
ATOM 731 C CA . ILE A 1 95 ? -5.740 -9.327 -2.047 1.00 81.19 95 ILE A CA 1
ATOM 732 C C . ILE A 1 95 ? -4.876 -8.212 -2.643 1.00 81.19 95 ILE A C 1
ATOM 734 O O . ILE A 1 95 ? -4.088 -8.486 -3.544 1.00 81.19 95 ILE A O 1
ATOM 738 N N . ALA A 1 96 ? -4.968 -6.984 -2.123 1.00 76.31 96 ALA A N 1
ATOM 739 C CA . ALA A 1 96 ? -4.162 -5.864 -2.604 1.00 76.31 96 ALA A CA 1
ATOM 740 C C . ALA A 1 96 ? -2.655 -6.147 -2.471 1.00 76.31 96 ALA A C 1
ATOM 742 O O . ALA A 1 96 ? -1.918 -5.992 -3.442 1.00 76.31 96 ALA A O 1
ATOM 743 N N . CYS A 1 97 ? -2.201 -6.640 -1.313 1.00 77.75 97 CYS A N 1
ATOM 744 C CA . CYS A 1 97 ? -0.800 -7.011 -1.111 1.00 77.75 97 CYS A CA 1
ATOM 745 C C . CYS A 1 97 ? -0.339 -8.112 -2.073 1.00 77.75 97 CYS A C 1
ATOM 747 O O . CYS A 1 97 ? 0.762 -8.025 -2.614 1.00 77.75 97 CYS A O 1
ATOM 749 N N . PHE A 1 98 ? -1.168 -9.136 -2.302 1.00 80.88 98 PHE A N 1
ATOM 750 C CA . PHE A 1 98 ? -0.823 -10.241 -3.193 1.00 80.88 98 PHE A CA 1
ATOM 751 C C . PHE A 1 98 ? -0.754 -9.794 -4.656 1.00 80.88 98 PHE A C 1
ATOM 753 O O . PHE A 1 98 ? 0.164 -10.185 -5.369 1.00 80.88 98 PHE A O 1
ATOM 760 N N . VAL A 1 99 ? -1.682 -8.937 -5.093 1.00 79.31 99 VAL A N 1
ATOM 761 C CA . VAL A 1 99 ? -1.678 -8.361 -6.445 1.00 79.31 99 VAL A CA 1
ATOM 762 C C . VAL A 1 99 ? -0.433 -7.501 -6.664 1.00 79.31 99 VAL A C 1
ATOM 764 O O . VAL A 1 99 ? 0.230 -7.668 -7.685 1.00 79.31 99 VAL A O 1
ATOM 767 N N . THR A 1 100 ? -0.063 -6.646 -5.704 1.00 77.12 100 THR A N 1
ATOM 768 C CA . THR A 1 100 ? 1.171 -5.847 -5.788 1.00 77.12 100 THR A CA 1
ATOM 769 C C . THR A 1 100 ? 2.412 -6.737 -5.842 1.00 77.12 100 THR A C 1
ATOM 771 O O . THR A 1 100 ? 3.255 -6.559 -6.716 1.00 77.12 100 THR A O 1
ATOM 774 N N . ALA A 1 101 ? 2.506 -7.741 -4.965 1.00 77.06 101 ALA A N 1
ATOM 775 C CA . ALA A 1 101 ? 3.639 -8.664 -4.950 1.00 77.06 101 ALA A CA 1
ATOM 776 C C . ALA A 1 101 ? 3.753 -9.467 -6.258 1.00 77.06 101 ALA A C 1
ATOM 778 O O . ALA A 1 101 ? 4.849 -9.627 -6.794 1.00 77.06 101 ALA A O 1
ATOM 779 N N . ALA A 1 102 ? 2.624 -9.942 -6.793 1.00 79.94 102 ALA A N 1
ATOM 780 C CA . ALA A 1 102 ? 2.576 -10.654 -8.064 1.00 79.94 102 ALA A CA 1
ATOM 781 C C . ALA A 1 102 ? 2.975 -9.751 -9.239 1.00 79.94 102 ALA A C 1
ATOM 783 O O . ALA A 1 102 ? 3.700 -10.200 -10.125 1.00 79.94 102 ALA A O 1
ATOM 784 N N . TRP A 1 103 ? 2.545 -8.486 -9.233 1.00 82.06 103 TRP A N 1
ATOM 785 C CA . TRP A 1 103 ? 2.950 -7.505 -10.237 1.00 82.06 103 TRP A CA 1
ATOM 786 C C . TRP A 1 103 ? 4.459 -7.253 -10.207 1.00 82.06 103 TRP A C 1
ATOM 788 O O . TRP A 1 103 ? 5.123 -7.386 -11.235 1.00 82.06 103 TRP A O 1
ATOM 798 N N . ASP A 1 104 ? 5.010 -6.939 -9.031 1.00 78.06 104 ASP A N 1
ATOM 799 C CA . ASP A 1 104 ? 6.440 -6.660 -8.885 1.00 78.06 104 ASP A CA 1
ATOM 800 C C . ASP A 1 104 ? 7.276 -7.882 -9.310 1.00 78.06 104 ASP A C 1
ATOM 802 O O . ASP A 1 104 ? 8.258 -7.742 -10.042 1.00 78.06 104 ASP A O 1
ATOM 806 N N . ALA A 1 105 ? 6.849 -9.097 -8.942 1.00 75.94 105 ALA A N 1
ATOM 807 C CA . ALA A 1 105 ? 7.492 -10.340 -9.370 1.00 75.94 105 ALA A CA 1
ATOM 808 C C . ALA A 1 105 ? 7.404 -10.572 -10.891 1.00 75.94 105 ALA A C 1
ATOM 810 O O . ALA A 1 105 ? 8.381 -11.011 -11.506 1.00 75.94 105 ALA A O 1
ATOM 811 N N . ALA A 1 106 ? 6.259 -10.269 -11.512 1.00 78.81 106 ALA A N 1
ATOM 812 C CA . ALA A 1 106 ? 6.076 -10.395 -12.955 1.00 78.81 106 ALA A CA 1
ATOM 813 C C . ALA A 1 106 ? 6.984 -9.426 -13.726 1.00 78.81 106 ALA A C 1
ATOM 815 O O . ALA A 1 106 ? 7.623 -9.836 -14.697 1.00 78.81 106 ALA A O 1
ATOM 816 N N . GLU A 1 107 ? 7.111 -8.175 -13.276 1.00 73.00 107 GLU A N 1
ATOM 817 C CA . GLU A 1 107 ? 8.052 -7.219 -13.871 1.00 73.00 107 GLU A CA 1
ATOM 818 C C . GLU A 1 107 ? 9.501 -7.682 -13.741 1.00 73.00 107 GLU A C 1
ATOM 820 O O . GLU A 1 107 ? 10.236 -7.649 -14.730 1.00 73.00 107 GLU A O 1
ATOM 825 N N . PHE A 1 108 ? 9.900 -8.188 -12.569 1.00 74.44 108 PHE A N 1
ATOM 826 C CA . PHE A 1 108 ? 11.226 -8.779 -12.384 1.00 74.44 108 PHE A CA 1
ATOM 827 C C . PHE A 1 108 ? 11.491 -9.910 -13.380 1.00 74.44 108 PHE A C 1
ATOM 829 O O . PHE A 1 108 ? 12.548 -9.946 -14.016 1.00 74.44 108 PHE A O 1
ATOM 836 N N . GLY A 1 109 ? 10.516 -10.805 -13.556 1.00 75.62 109 GLY A N 1
ATOM 837 C CA . GLY A 1 109 ? 10.600 -11.903 -14.514 1.00 75.62 109 GLY A CA 1
ATOM 838 C C . GLY A 1 109 ? 10.732 -11.416 -15.958 1.00 75.62 109 GLY A C 1
ATOM 839 O O . GLY A 1 109 ? 11.593 -11.897 -16.693 1.00 75.62 109 GLY A O 1
ATOM 840 N N . ILE A 1 110 ? 9.931 -10.426 -16.363 1.00 76.31 110 ILE A N 1
ATOM 841 C CA . ILE A 1 110 ? 9.971 -9.851 -17.717 1.00 76.31 110 ILE A CA 1
ATOM 842 C C . ILE A 1 110 ? 11.302 -9.134 -17.969 1.00 76.31 110 ILE A C 1
ATOM 844 O O . ILE A 1 110 ? 11.890 -9.303 -19.039 1.00 76.31 110 ILE A O 1
ATOM 848 N N . MET A 1 111 ? 11.799 -8.367 -16.996 1.00 70.19 111 MET A N 1
ATOM 849 C CA . MET A 1 111 ? 13.094 -7.687 -17.083 1.00 70.19 111 MET A CA 1
ATOM 850 C C . MET A 1 111 ? 14.244 -8.680 -17.242 1.00 70.19 111 MET A C 1
ATOM 852 O O . MET A 1 111 ? 15.124 -8.464 -18.078 1.00 70.19 111 MET A O 1
ATOM 856 N N . TYR A 1 112 ? 14.213 -9.777 -16.482 1.00 75.12 112 TYR A N 1
ATOM 857 C CA . TYR A 1 112 ? 15.204 -10.843 -16.583 1.00 75.12 112 TYR A CA 1
ATOM 858 C C . TYR A 1 112 ? 15.127 -11.557 -17.943 1.00 75.12 112 TYR A C 1
ATOM 860 O O . TYR A 1 112 ? 16.140 -11.717 -18.621 1.00 75.12 112 TYR A O 1
ATOM 868 N N . ALA A 1 113 ? 13.918 -11.915 -18.391 1.00 75.81 113 ALA A N 1
ATOM 869 C CA . ALA A 1 113 ? 13.696 -12.654 -19.634 1.00 75.81 113 ALA A CA 1
ATOM 870 C C . ALA A 1 113 ? 14.031 -11.850 -20.903 1.00 75.81 113 ALA A C 1
ATOM 872 O O . ALA A 1 113 ? 14.447 -12.427 -21.905 1.00 75.81 113 ALA A O 1
ATOM 873 N N . ARG A 1 114 ? 13.860 -10.521 -20.885 1.00 74.44 114 ARG A N 1
ATOM 874 C CA . ARG A 1 114 ? 14.108 -9.650 -22.049 1.00 74.44 114 ARG A CA 1
ATOM 875 C C . ARG A 1 114 ? 15.540 -9.131 -22.168 1.00 74.44 114 ARG A C 1
ATOM 877 O O . ARG A 1 114 ? 15.805 -8.307 -23.043 1.00 74.44 114 ARG A O 1
ATOM 884 N N . GLY A 1 115 ? 16.462 -9.570 -21.308 1.00 69.19 115 GLY A N 1
ATOM 885 C CA . GLY A 1 115 ? 17.871 -9.166 -21.386 1.00 69.19 115 GLY A CA 1
ATOM 886 C C . GLY A 1 115 ? 18.075 -7.645 -21.364 1.00 69.19 115 GLY A C 1
ATOM 887 O O . GLY A 1 115 ? 18.980 -7.137 -22.020 1.00 69.19 115 GLY A O 1
ATOM 888 N N . GLY A 1 116 ? 17.203 -6.905 -20.669 1.00 61.28 116 GLY A N 1
ATOM 889 C CA . GLY A 1 116 ? 17.282 -5.444 -20.561 1.00 61.28 116 GLY A CA 1
ATOM 890 C C . GLY A 1 116 ? 16.578 -4.636 -21.660 1.00 61.28 116 GLY A C 1
ATOM 891 O O . GLY A 1 116 ? 16.577 -3.409 -21.577 1.00 61.28 116 GLY A O 1
ATOM 892 N N . GLN A 1 117 ? 15.925 -5.256 -22.653 1.00 65.06 117 GLN A N 1
ATOM 893 C CA . GLN A 1 117 ? 15.002 -4.527 -23.538 1.00 65.06 117 GLN A CA 1
ATOM 894 C C . GLN A 1 117 ? 13.667 -4.294 -22.813 1.00 65.06 117 GLN A C 1
ATOM 896 O O . GLN A 1 117 ? 12.738 -5.097 -22.898 1.00 65.06 117 GLN A O 1
ATOM 901 N N . GLY A 1 118 ? 13.615 -3.220 -22.022 1.00 60.69 118 GLY A N 1
ATOM 902 C CA . GLY A 1 118 ? 12.461 -2.853 -21.200 1.00 60.69 118 GLY A CA 1
ATOM 903 C C . GLY A 1 118 ? 11.202 -2.515 -22.005 1.00 60.69 118 GLY A C 1
ATOM 904 O O . GLY A 1 118 ? 11.254 -2.224 -23.203 1.00 60.69 118 GLY A O 1
ATOM 905 N N . LEU A 1 119 ? 10.054 -2.543 -21.322 1.00 66.94 119 LEU A N 1
ATOM 906 C CA . LEU A 1 119 ? 8.825 -1.932 -21.826 1.00 66.94 119 LEU A CA 1
ATOM 907 C C . LEU A 1 119 ? 9.072 -0.433 -22.072 1.00 66.94 119 LEU A C 1
ATOM 909 O O . LEU A 1 119 ? 9.923 0.176 -21.417 1.00 66.94 119 LEU A O 1
ATOM 913 N N . PRO A 1 120 ? 8.358 0.189 -23.023 1.00 75.25 120 PRO A N 1
ATOM 914 C CA . PRO A 1 120 ? 8.526 1.610 -23.257 1.00 75.25 120 PRO A CA 1
ATOM 915 C C . PRO A 1 120 ? 8.175 2.396 -21.983 1.00 75.25 120 PRO A C 1
ATOM 917 O O . PRO A 1 120 ? 7.230 2.065 -21.269 1.00 75.25 120 PRO A O 1
ATOM 920 N N . TRP A 1 121 ? 8.951 3.445 -21.704 1.00 71.56 121 TRP A N 1
ATOM 921 C CA . TRP A 1 121 ? 8.927 4.198 -20.442 1.00 71.56 121 TRP A CA 1
ATOM 922 C C . TRP A 1 121 ? 7.525 4.671 -20.009 1.00 71.56 121 TRP A C 1
ATOM 924 O O . TRP A 1 121 ? 7.216 4.687 -18.821 1.00 71.56 121 TRP A O 1
ATOM 934 N N . TRP A 1 122 ? 6.647 5.001 -20.961 1.00 74.69 122 TRP A N 1
ATOM 935 C CA . TRP A 1 122 ? 5.274 5.428 -20.680 1.00 74.69 122 TRP A CA 1
ATOM 936 C C . TRP A 1 122 ? 4.415 4.312 -20.071 1.00 74.69 122 TRP A C 1
ATOM 938 O O . TRP A 1 122 ? 3.554 4.595 -19.242 1.00 74.69 122 TRP A O 1
ATOM 948 N N . SER A 1 123 ? 4.653 3.049 -20.443 1.00 76.38 123 SER A N 1
ATOM 949 C CA . SER A 1 123 ? 3.939 1.903 -19.872 1.00 76.38 123 SER A CA 1
ATOM 950 C C . SER A 1 123 ? 4.335 1.682 -18.416 1.00 76.38 123 SER A C 1
ATOM 952 O O . SER A 1 123 ? 3.463 1.411 -17.596 1.00 76.38 123 SER A O 1
ATOM 954 N N . HIS A 1 124 ? 5.617 1.872 -18.084 1.00 70.56 124 HIS A N 1
ATOM 955 C CA . HIS A 1 124 ? 6.083 1.826 -16.698 1.00 70.56 124 HIS A CA 1
ATOM 956 C C . HIS A 1 124 ? 5.448 2.941 -15.862 1.00 70.56 124 HIS A C 1
ATOM 958 O O . HIS A 1 124 ? 4.882 2.651 -14.818 1.00 70.56 124 HIS A O 1
ATOM 964 N N . ILE A 1 125 ? 5.426 4.187 -16.354 1.00 73.62 125 ILE A N 1
ATOM 965 C CA . ILE A 1 125 ? 4.788 5.300 -15.627 1.00 73.62 125 ILE A CA 1
ATOM 966 C C . ILE A 1 125 ? 3.290 5.060 -15.418 1.00 73.62 125 ILE A C 1
ATOM 968 O O . ILE A 1 125 ? 2.777 5.308 -14.328 1.00 73.62 125 ILE A O 1
ATOM 972 N N . ALA A 1 126 ? 2.576 4.583 -16.441 1.00 77.06 126 ALA A N 1
ATOM 973 C CA . ALA A 1 126 ? 1.147 4.307 -16.325 1.00 77.06 126 ALA A CA 1
ATOM 974 C C . ALA A 1 126 ? 0.864 3.179 -15.319 1.00 77.06 126 ALA A C 1
ATOM 976 O O . ALA A 1 126 ? -0.034 3.312 -14.486 1.00 77.06 126 ALA A O 1
ATOM 977 N N . ALA A 1 127 ? 1.643 2.094 -15.370 1.00 75.75 127 ALA A N 1
ATOM 978 C CA . ALA A 1 127 ? 1.516 0.982 -14.435 1.00 75.75 127 ALA A CA 1
ATOM 979 C C . ALA A 1 127 ? 1.871 1.399 -13.001 1.00 75.75 127 ALA A C 1
ATOM 981 O O . ALA A 1 127 ? 1.089 1.152 -12.086 1.00 75.75 127 ALA A O 1
ATOM 982 N N . ASP A 1 128 ? 2.991 2.098 -12.811 1.00 74.44 128 ASP A N 1
ATOM 983 C CA . ASP A 1 128 ? 3.423 2.607 -11.507 1.00 74.44 128 ASP A CA 1
ATOM 984 C C . ASP A 1 128 ? 2.410 3.578 -10.919 1.00 74.44 128 ASP A C 1
ATOM 986 O O . ASP A 1 128 ? 2.087 3.490 -9.737 1.00 74.44 128 ASP A O 1
ATOM 990 N N . GLY A 1 129 ? 1.845 4.458 -11.747 1.00 72.88 129 GLY A N 1
ATOM 991 C CA . GLY A 1 129 ? 0.760 5.343 -11.346 1.00 72.88 129 GLY A CA 1
ATOM 992 C C . GLY A 1 129 ? -0.469 4.566 -10.872 1.00 72.88 129 GLY A C 1
ATOM 993 O O . GLY A 1 129 ? -0.997 4.847 -9.798 1.00 72.88 129 GLY A O 1
ATOM 994 N N . ALA A 1 130 ? -0.906 3.554 -11.626 1.00 75.50 130 ALA A N 1
ATOM 995 C CA . ALA A 1 130 ? -2.056 2.732 -11.252 1.00 75.50 130 ALA A CA 1
ATOM 996 C C . ALA A 1 130 ? -1.821 1.955 -9.944 1.00 75.50 130 ALA A C 1
ATOM 998 O O . ALA A 1 130 ? -2.690 1.931 -9.071 1.00 75.50 130 ALA A O 1
ATOM 999 N N . ILE A 1 131 ? -0.632 1.372 -9.778 1.00 74.38 131 ILE A N 1
ATOM 1000 C CA . ILE A 1 131 ? -0.238 0.640 -8.566 1.00 74.38 131 ILE A CA 1
ATOM 1001 C C . ILE A 1 131 ? -0.151 1.585 -7.375 1.00 74.38 131 ILE A C 1
ATOM 1003 O O . ILE A 1 131 ? -0.668 1.270 -6.307 1.00 74.38 131 ILE A O 1
ATOM 1007 N N . PHE A 1 132 ? 0.443 2.764 -7.557 1.00 73.31 132 PHE A N 1
ATOM 1008 C CA . PHE A 1 132 ? 0.530 3.774 -6.512 1.00 73.31 132 PHE A CA 1
ATOM 1009 C C . PHE A 1 132 ? -0.859 4.198 -6.029 1.00 73.31 132 PHE A C 1
ATOM 1011 O O . PHE A 1 132 ? -1.101 4.245 -4.825 1.00 73.31 132 PHE A O 1
ATOM 1018 N N . ILE A 1 133 ? -1.798 4.436 -6.951 1.00 73.81 133 ILE A N 1
ATOM 1019 C CA . ILE A 1 133 ? -3.191 4.757 -6.611 1.00 73.81 133 ILE A CA 1
ATOM 1020 C C . ILE A 1 133 ? -3.845 3.594 -5.852 1.00 73.81 133 ILE A C 1
ATOM 1022 O O . ILE A 1 133 ? -4.483 3.821 -4.825 1.00 73.81 133 ILE A O 1
ATOM 1026 N N . ALA A 1 134 ? -3.654 2.350 -6.300 1.00 74.50 134 ALA A N 1
ATOM 1027 C CA . ALA A 1 134 ? -4.202 1.173 -5.626 1.00 74.50 134 ALA A CA 1
ATOM 1028 C C . ALA A 1 134 ? -3.654 1.013 -4.195 1.00 74.50 134 ALA A C 1
ATOM 1030 O O . ALA A 1 134 ? -4.426 0.806 -3.256 1.00 74.50 134 ALA A O 1
ATOM 1031 N N . ILE A 1 135 ? -2.340 1.178 -4.010 1.00 74.19 135 ILE A N 1
ATOM 1032 C CA . ILE A 1 135 ? -1.680 1.133 -2.699 1.00 74.19 135 ILE A CA 1
ATOM 1033 C C . ILE A 1 135 ? -2.159 2.284 -1.812 1.00 74.19 135 ILE A C 1
ATOM 1035 O O . ILE A 1 135 ? -2.441 2.064 -0.636 1.00 74.19 135 ILE A O 1
ATOM 1039 N N . ALA A 1 136 ? -2.291 3.498 -2.351 1.00 70.75 136 ALA A N 1
ATOM 1040 C CA . ALA A 1 136 ? -2.776 4.655 -1.603 1.00 70.75 136 ALA A CA 1
ATOM 1041 C C . ALA A 1 136 ? -4.211 4.440 -1.100 1.00 70.75 136 ALA A C 1
ATOM 1043 O O . ALA A 1 136 ? -4.496 4.704 0.069 1.00 70.75 136 ALA A O 1
ATOM 1044 N N . ILE A 1 137 ? -5.095 3.896 -1.944 1.00 76.69 137 ILE A N 1
ATOM 1045 C CA . ILE A 1 137 ? -6.470 3.550 -1.560 1.00 76.69 137 ILE A CA 1
ATOM 1046 C C . ILE A 1 137 ? -6.465 2.458 -0.484 1.00 76.69 137 ILE A C 1
ATOM 1048 O O . ILE A 1 137 ? -7.096 2.631 0.558 1.00 76.69 137 ILE A O 1
ATOM 1052 N N . ALA A 1 138 ? -5.727 1.363 -0.689 1.00 75.94 138 ALA A N 1
ATOM 1053 C CA . ALA A 1 138 ? -5.653 0.266 0.276 1.00 75.94 138 ALA A CA 1
ATOM 1054 C C . ALA A 1 138 ? -5.093 0.732 1.631 1.00 75.94 138 ALA A C 1
ATOM 1056 O O . ALA A 1 138 ? -5.679 0.459 2.677 1.00 75.94 138 ALA A O 1
ATOM 1057 N N . SER A 1 139 ? -4.006 1.507 1.617 1.00 75.06 139 SER A N 1
ATOM 1058 C CA . SER A 1 139 ? -3.405 2.097 2.816 1.00 75.06 139 SER A CA 1
ATOM 1059 C C . SER A 1 139 ? -4.369 3.047 3.526 1.00 75.06 139 SER A C 1
ATOM 1061 O O . SER A 1 139 ? -4.507 2.975 4.749 1.00 75.06 139 SER A O 1
ATOM 1063 N N . GLY A 1 140 ? -5.087 3.891 2.778 1.00 73.81 140 GLY A N 1
ATOM 1064 C CA . GLY A 1 140 ? -6.112 4.780 3.323 1.00 73.81 140 GLY A CA 1
ATOM 1065 C C . GLY A 1 140 ? -7.242 4.015 4.014 1.00 73.81 140 GLY A C 1
ATOM 1066 O O . GLY A 1 140 ? -7.634 4.372 5.125 1.00 73.81 140 GLY A O 1
ATOM 1067 N N . LEU A 1 141 ? -7.713 2.918 3.411 1.00 77.00 141 LEU A N 1
ATOM 1068 C CA . LEU A 1 141 ? -8.732 2.046 4.004 1.00 77.00 141 LEU A CA 1
ATOM 1069 C C . LEU A 1 141 ? -8.234 1.360 5.282 1.00 77.00 141 LEU A C 1
ATOM 1071 O O . LEU A 1 141 ? -8.966 1.310 6.268 1.00 77.00 141 LEU A O 1
ATOM 1075 N N . ILE A 1 142 ? -6.986 0.880 5.307 1.00 76.31 142 ILE A N 1
ATOM 1076 C CA . ILE A 1 142 ? -6.382 0.284 6.510 1.00 76.31 142 ILE A CA 1
ATOM 1077 C C . ILE A 1 142 ? -6.276 1.324 7.628 1.00 76.31 142 ILE A C 1
ATOM 1079 O O . ILE A 1 142 ? -6.710 1.059 8.748 1.00 76.31 142 ILE A O 1
ATOM 1083 N N . HIS A 1 143 ? -5.745 2.515 7.334 1.00 74.06 143 HIS A N 1
ATOM 1084 C CA . HIS A 1 143 ? -5.628 3.593 8.319 1.00 74.06 143 HIS A CA 1
ATOM 1085 C C . HIS A 1 143 ? -6.995 3.990 8.871 1.00 74.06 143 HIS A C 1
ATOM 1087 O O . HIS A 1 143 ? -7.156 4.107 10.086 1.00 74.06 143 HIS A O 1
ATOM 1093 N N . PHE A 1 144 ? -7.994 4.136 8.001 1.00 76.56 144 PHE A N 1
ATOM 1094 C CA . PHE A 1 144 ? -9.362 4.420 8.412 1.00 76.56 144 PHE A CA 1
ATOM 1095 C C . PHE A 1 144 ? -9.915 3.331 9.346 1.00 76.56 144 PHE A C 1
ATOM 1097 O O . PHE A 1 144 ? -10.407 3.646 10.431 1.00 76.56 144 PHE A O 1
ATOM 1104 N N . SER A 1 145 ? -9.765 2.054 8.987 1.00 76.00 145 SER A N 1
ATOM 1105 C CA . SER A 1 145 ? -10.204 0.920 9.813 1.00 76.00 145 SER A CA 1
ATOM 1106 C C . SER A 1 145 ? -9.493 0.865 11.168 1.00 76.00 145 SER A C 1
ATOM 1108 O O . SER A 1 145 ? -10.130 0.603 12.191 1.00 76.00 145 SER A O 1
ATOM 1110 N N . LEU A 1 146 ? -8.191 1.165 11.210 1.00 77.00 146 LEU A N 1
ATOM 1111 C CA . LEU A 1 146 ? -7.432 1.254 12.459 1.00 77.00 146 LEU A CA 1
ATOM 1112 C C . LEU A 1 146 ? -7.946 2.394 13.342 1.00 77.00 146 LEU A C 1
ATOM 1114 O O . LEU A 1 146 ? -8.185 2.178 14.528 1.00 77.00 146 LEU A O 1
ATOM 1118 N N . VAL A 1 147 ? -8.178 3.583 12.779 1.00 79.19 147 VAL A N 1
ATOM 1119 C CA . VAL A 1 147 ? -8.724 4.728 13.525 1.00 79.19 147 VAL A CA 1
ATOM 1120 C C . VAL A 1 147 ? -10.096 4.393 14.110 1.00 79.19 147 VAL A C 1
ATOM 1122 O O . VAL A 1 147 ? -10.326 4.622 15.299 1.00 79.19 147 VAL A O 1
ATOM 1125 N N . VAL A 1 148 ? -10.992 3.799 13.316 1.00 80.31 148 VAL A N 1
ATOM 1126 C CA . VAL A 1 148 ? -12.321 3.371 13.783 1.00 80.31 148 VAL A CA 1
ATOM 1127 C C . VAL A 1 148 ? -12.204 2.317 14.885 1.00 80.31 148 VAL A C 1
ATOM 1129 O O . VAL A 1 148 ? -12.904 2.404 15.896 1.00 80.31 148 VAL A O 1
ATOM 1132 N N . PHE A 1 149 ? -11.291 1.355 14.738 1.00 80.94 149 PHE A N 1
ATOM 1133 C CA . PHE A 1 149 ? -11.035 0.336 15.753 1.00 80.94 149 PHE A CA 1
ATOM 1134 C C . PHE A 1 149 ? -10.551 0.945 17.071 1.00 80.94 149 PHE A C 1
ATOM 1136 O O . PHE A 1 149 ? -11.123 0.655 18.123 1.00 80.94 149 PHE A O 1
ATOM 1143 N N . PHE A 1 150 ? -9.542 1.819 17.031 1.00 80.75 150 PHE A N 1
ATOM 1144 C CA . PHE A 1 150 ? -9.028 2.487 18.227 1.00 80.75 150 PHE A CA 1
ATOM 1145 C C . PHE A 1 150 ? -10.090 3.362 18.885 1.00 80.75 150 PHE A C 1
ATOM 1147 O O . PHE A 1 150 ? -10.225 3.334 20.108 1.00 80.75 150 PHE A O 1
ATOM 1154 N N . LEU A 1 151 ? -10.892 4.081 18.097 1.00 87.50 151 LEU A N 1
ATOM 1155 C CA . LEU A 1 151 ? -12.009 4.867 18.612 1.00 87.50 151 LEU A CA 1
ATOM 1156 C C . LEU A 1 151 ? -13.037 3.973 19.318 1.00 87.50 151 LEU A C 1
ATOM 1158 O O . LEU A 1 151 ? -13.481 4.281 20.423 1.00 87.50 151 LEU A O 1
ATOM 1162 N N . PHE A 1 152 ? -13.387 2.835 18.721 1.00 84.38 152 PHE A N 1
ATOM 1163 C CA . PHE A 1 152 ? -14.333 1.895 19.311 1.00 84.38 152 PHE A CA 1
ATOM 1164 C C . PHE A 1 152 ? -13.789 1.244 20.589 1.00 84.38 152 PHE A C 1
ATOM 1166 O O . PHE A 1 152 ? -14.498 1.172 21.596 1.00 84.38 152 PHE A O 1
ATOM 1173 N N . ALA A 1 153 ? -12.525 0.817 20.580 1.00 81.44 153 ALA A N 1
ATOM 1174 C CA . ALA A 1 153 ? -11.835 0.288 21.753 1.00 81.44 153 ALA A CA 1
ATOM 1175 C C . ALA A 1 153 ? -11.765 1.335 22.875 1.00 81.44 153 ALA A C 1
ATOM 1177 O O . ALA A 1 153 ? -12.049 1.024 24.032 1.00 81.44 153 ALA A O 1
ATOM 1178 N N . TYR A 1 154 ? -11.482 2.591 22.528 1.00 88.25 154 TYR A N 1
ATOM 1179 C CA . TYR A 1 154 ? -11.462 3.713 23.458 1.00 88.25 154 TYR A CA 1
ATOM 1180 C C . TYR A 1 154 ? -12.832 3.956 24.102 1.00 88.25 154 TYR A C 1
ATOM 1182 O O . TYR A 1 154 ? -12.939 4.044 25.328 1.00 88.25 154 TYR A O 1
ATOM 1190 N N . VAL A 1 155 ? -13.897 4.011 23.294 1.00 90.38 155 VAL A N 1
ATOM 1191 C CA . VAL A 1 155 ? -15.273 4.193 23.779 1.00 90.38 155 VAL A CA 1
ATOM 1192 C C . VAL A 1 155 ? -15.701 3.018 24.661 1.00 90.38 155 VAL A C 1
ATOM 1194 O O . VAL A 1 155 ? -16.266 3.234 25.735 1.00 90.38 155 VAL A O 1
ATOM 1197 N N . ARG A 1 156 ? -15.388 1.775 24.272 1.00 87.38 156 ARG A N 1
ATOM 1198 C CA . ARG A 1 156 ? -15.660 0.590 25.102 1.00 87.38 156 ARG A CA 1
ATOM 1199 C C . ARG A 1 156 ? -14.890 0.610 26.416 1.00 87.38 156 ARG A C 1
ATOM 1201 O O . ARG A 1 156 ? -15.485 0.332 27.454 1.00 87.38 156 ARG A O 1
ATOM 1208 N N . GLY A 1 157 ? -13.611 0.975 26.391 1.00 86.56 157 GLY A N 1
ATOM 1209 C CA . GLY A 1 157 ? -12.788 1.101 27.592 1.00 86.56 157 GLY A CA 1
ATOM 1210 C C . GLY A 1 157 ? -13.334 2.162 28.547 1.00 86.56 157 GLY A C 1
ATOM 1211 O O . GLY A 1 157 ? -13.457 1.913 29.744 1.00 86.56 157 GLY A O 1
ATOM 1212 N N . ARG A 1 158 ? -13.760 3.320 28.024 1.00 89.19 158 ARG A N 1
ATOM 1213 C CA . ARG A 1 158 ? -14.462 4.360 28.799 1.00 89.19 158 ARG A CA 1
ATOM 1214 C C . ARG A 1 158 ? -15.761 3.831 29.413 1.00 89.19 158 ARG A C 1
ATOM 1216 O O . ARG A 1 158 ? -15.999 4.041 30.600 1.00 89.19 158 ARG A O 1
ATOM 1223 N N . ALA A 1 159 ? -16.575 3.120 28.633 1.00 85.56 159 ALA A N 1
ATOM 1224 C CA . ALA A 1 159 ? -17.833 2.551 29.110 1.00 85.56 159 ALA A CA 1
ATOM 1225 C C . ALA A 1 159 ? -17.624 1.465 30.180 1.00 85.56 159 ALA A C 1
ATOM 1227 O O . ALA A 1 159 ? -18.422 1.367 31.109 1.00 85.56 159 ALA A O 1
ATOM 1228 N N . GLN A 1 160 ? -16.557 0.665 30.082 1.00 83.50 160 GLN A N 1
ATOM 1229 C CA . GLN A 1 160 ? -16.195 -0.299 31.123 1.00 83.50 160 GLN A CA 1
ATOM 1230 C C . GLN A 1 160 ? -15.701 0.388 32.394 1.00 83.50 160 GLN A C 1
ATOM 1232 O O . GLN A 1 160 ? -16.196 0.048 33.464 1.00 83.50 160 GLN A O 1
ATOM 1237 N N . LYS A 1 161 ? -14.823 1.399 32.290 1.00 84.25 161 LYS A N 1
ATOM 1238 C CA . LYS A 1 161 ? -14.363 2.173 33.457 1.00 84.25 161 LYS A CA 1
ATOM 1239 C C . LYS A 1 161 ? -15.537 2.762 34.245 1.00 84.25 161 LYS A C 1
ATOM 1241 O O . LYS A 1 161 ? -15.577 2.629 35.460 1.00 84.25 161 LYS A O 1
ATOM 1246 N N . GLN A 1 162 ? -16.555 3.286 33.554 1.00 79.56 162 GLN A N 1
ATOM 1247 C CA . GLN A 1 162 ? -17.784 3.788 34.189 1.00 79.56 162 GLN A CA 1
ATOM 1248 C C . GLN A 1 162 ? -18.651 2.715 34.874 1.00 79.56 162 GLN A C 1
ATOM 1250 O O . GLN A 1 162 ? -19.565 3.058 35.629 1.00 79.56 162 GLN A O 1
ATOM 1255 N N . LYS A 1 163 ? -18.445 1.428 34.578 1.00 77.06 163 LYS A N 1
ATOM 1256 C CA . LYS A 1 163 ? -19.147 0.323 35.247 1.00 77.06 163 LYS A CA 1
ATOM 1257 C C . LYS A 1 163 ? -18.387 -0.197 36.461 1.00 77.06 163 LYS A C 1
ATOM 1259 O O . LYS A 1 163 ? -19.038 -0.636 37.400 1.00 77.06 163 LYS A O 1
ATOM 1264 N N . THR A 1 164 ? -17.058 -0.151 36.431 1.00 74.06 164 THR A N 1
ATOM 1265 C CA . THR A 1 164 ? -16.192 -0.704 37.483 1.00 74.06 164 THR A CA 1
ATOM 1266 C C . THR A 1 164 ? -15.795 0.298 38.556 1.00 74.06 164 THR A C 1
ATOM 1268 O O . THR A 1 164 ? -15.298 -0.126 39.590 1.00 74.06 164 THR A O 1
ATOM 1271 N N . GLU A 1 165 ? -15.974 1.602 38.336 1.00 75.81 165 GLU A N 1
ATOM 1272 C CA . GLU A 1 165 ? -15.638 2.595 39.356 1.00 75.81 165 GLU A CA 1
ATOM 1273 C C . GLU A 1 165 ? -16.676 2.546 40.498 1.00 75.81 165 GLU A C 1
ATOM 1275 O O . GLU A 1 165 ? -17.863 2.811 40.258 1.00 75.81 165 GLU A O 1
ATOM 1280 N N . PRO A 1 166 ? -16.277 2.152 41.724 1.00 75.31 166 PRO A N 1
ATOM 1281 C CA . PRO A 1 166 ? -17.185 2.091 42.860 1.00 75.31 166 PRO A CA 1
ATOM 1282 C C . PRO A 1 166 ? -17.677 3.501 43.182 1.00 75.31 166 PRO A C 1
ATOM 1284 O O . PRO A 1 166 ? -16.887 4.419 43.402 1.00 75.31 166 PRO A O 1
ATOM 1287 N N . ARG A 1 167 ? -18.997 3.691 43.209 1.00 80.75 167 ARG A N 1
ATOM 1288 C CA . ARG A 1 167 ? -19.579 4.990 43.544 1.00 80.75 167 ARG A CA 1
ATOM 1289 C C . ARG A 1 167 ? -19.677 5.087 45.064 1.00 80.75 167 ARG A C 1
ATOM 1291 O O . ARG A 1 167 ? -20.475 4.376 45.672 1.00 80.75 167 ARG A O 1
ATOM 1298 N N . ILE A 1 168 ? -18.854 5.943 45.667 1.00 85.75 168 ILE A N 1
ATOM 1299 C CA . ILE A 1 168 ? -18.962 6.279 47.091 1.00 85.75 168 ILE A CA 1
ATOM 1300 C C . ILE A 1 168 ? -20.159 7.217 47.242 1.00 85.75 168 ILE A C 1
ATOM 1302 O O . ILE A 1 168 ? -20.215 8.271 46.606 1.00 85.75 168 ILE A O 1
ATOM 1306 N N . MET A 1 169 ? -21.140 6.810 48.038 1.00 85.81 169 MET A N 1
ATOM 1307 C CA . MET A 1 169 ? -22.326 7.596 48.351 1.00 85.81 169 MET A CA 1
ATOM 1308 C C . MET A 1 169 ? -22.308 7.906 49.846 1.00 85.81 169 MET A C 1
ATOM 1310 O O . MET A 1 169 ? -22.113 7.004 50.657 1.00 85.81 169 MET A O 1
ATOM 1314 N N . TYR A 1 170 ? -22.476 9.176 50.209 1.00 89.81 170 TYR A N 1
ATOM 1315 C CA . TYR A 1 170 ? -22.547 9.592 51.608 1.00 89.81 170 TYR A CA 1
ATOM 1316 C C . TYR A 1 170 ? -23.994 9.511 52.078 1.00 89.81 170 TYR A C 1
ATOM 1318 O O . TYR A 1 170 ? -24.892 10.064 51.436 1.00 89.81 170 TYR A O 1
ATOM 1326 N N . LEU A 1 171 ? -24.220 8.803 53.179 1.00 92.75 171 LEU A N 1
ATOM 1327 C CA . LEU A 1 171 ? -25.517 8.795 53.844 1.00 92.75 171 LEU A CA 1
ATOM 1328 C C . LEU A 1 171 ? -25.767 10.148 54.538 1.00 92.75 171 LEU A C 1
ATOM 1330 O O . LEU A 1 171 ? -24.810 10.861 54.844 1.00 92.75 171 LEU A O 1
ATOM 1334 N N . PRO A 1 172 ? -27.027 10.502 54.856 1.00 89.31 172 PRO A N 1
ATOM 1335 C CA . PRO A 1 172 ? -27.344 11.697 55.646 1.00 89.31 172 PRO A CA 1
ATOM 1336 C C . PRO A 1 172 ? -26.641 11.740 57.014 1.00 89.31 172 PRO A C 1
ATOM 1338 O O . PRO A 1 172 ? -26.493 12.814 57.586 1.00 89.31 172 PRO A O 1
ATOM 1341 N N . THR A 1 173 ? -26.200 10.586 57.529 1.00 91.94 173 THR A N 1
ATOM 1342 C CA . THR A 1 173 ? -25.403 10.456 58.759 1.00 91.94 173 THR A CA 1
ATOM 1343 C C . THR A 1 173 ? -23.943 10.888 58.600 1.00 91.94 173 THR A C 1
ATOM 1345 O O . THR A 1 173 ? -23.272 11.101 59.602 1.00 91.94 173 THR A O 1
ATOM 1348 N N . GLY A 1 174 ? -23.449 11.051 57.367 1.00 91.69 174 GLY A N 1
ATOM 1349 C CA . GLY A 1 174 ? -22.058 11.399 57.057 1.00 91.69 174 GLY A CA 1
ATOM 1350 C C . GLY A 1 174 ? -21.161 10.202 56.721 1.00 91.69 174 GLY A C 1
ATOM 1351 O O . GLY A 1 174 ? -20.042 10.400 56.247 1.00 91.69 174 GLY A O 1
ATOM 1352 N N . ASP A 1 175 ? -21.643 8.971 56.894 1.00 92.44 175 ASP A N 1
ATOM 1353 C CA . ASP A 1 175 ? -20.840 7.770 56.657 1.00 92.44 175 ASP A CA 1
ATOM 1354 C C . ASP A 1 175 ? -20.682 7.469 55.153 1.00 92.44 175 ASP A C 1
ATOM 1356 O O . ASP A 1 175 ? -21.669 7.520 54.402 1.00 92.44 175 ASP A O 1
ATOM 1360 N N . PRO A 1 176 ? -19.464 7.132 54.681 1.00 89.12 176 PRO A N 1
ATOM 1361 C CA . PRO A 1 176 ? -19.236 6.731 53.300 1.00 89.12 176 PRO A CA 1
ATOM 1362 C C . PRO A 1 176 ? -19.688 5.283 53.075 1.00 89.12 176 PRO A C 1
ATOM 1364 O O . PRO A 1 176 ? -19.197 4.355 53.715 1.00 89.12 176 PRO A O 1
ATOM 1367 N N . VAL A 1 177 ? -20.576 5.069 52.104 1.00 90.06 177 VAL A N 1
ATOM 1368 C CA . VAL A 1 177 ? -21.009 3.734 51.675 1.00 90.06 177 VAL A CA 1
ATOM 1369 C C . VAL A 1 177 ? -20.562 3.487 50.241 1.00 90.06 177 VAL A C 1
ATOM 1371 O O . VAL A 1 177 ? -20.822 4.282 49.336 1.00 90.06 177 VAL A O 1
ATOM 1374 N N . VAL A 1 178 ? -19.889 2.359 50.015 1.00 87.62 178 VAL A N 1
ATOM 1375 C CA . VAL A 1 178 ? -19.518 1.907 48.672 1.00 87.62 178 VAL A CA 1
ATOM 1376 C C . VAL A 1 178 ? -20.713 1.191 48.059 1.00 87.62 178 VAL A C 1
ATOM 1378 O O . VAL A 1 178 ? -21.055 0.083 48.464 1.00 87.62 178 VAL A O 1
ATOM 1381 N N . VAL A 1 179 ? -21.354 1.815 47.072 1.00 82.31 179 VAL A N 1
ATOM 1382 C CA . VAL A 1 179 ? -22.464 1.192 46.346 1.00 82.31 179 VAL A CA 1
ATOM 1383 C C . VAL A 1 179 ? -21.893 0.438 45.152 1.00 82.31 179 VAL A C 1
ATOM 1385 O O . VAL A 1 179 ? -21.543 1.027 44.124 1.00 82.31 179 VAL A O 1
ATOM 1388 N N . THR A 1 180 ? -21.786 -0.883 45.275 1.00 78.50 180 THR A N 1
ATOM 1389 C CA . THR A 1 180 ? -21.552 -1.758 44.125 1.00 78.50 180 THR A CA 1
ATOM 1390 C C . THR A 1 180 ? -22.840 -1.851 43.302 1.00 78.50 180 THR A C 1
ATOM 1392 O O . THR A 1 180 ? -23.935 -2.007 43.832 1.00 78.50 180 THR A O 1
ATOM 1395 N N . ARG A 1 181 ? -22.734 -1.695 41.975 1.00 68.88 181 ARG A N 1
ATOM 1396 C CA . ARG A 1 181 ? -23.896 -1.732 41.063 1.00 68.88 181 ARG A CA 1
ATOM 1397 C C . ARG A 1 181 ? -24.494 -3.125 40.883 1.00 68.88 181 ARG A C 1
ATOM 1399 O O . ARG A 1 181 ? -25.589 -3.229 40.336 1.00 68.88 181 ARG A O 1
ATOM 1406 N N . GLU A 1 182 ? -23.770 -4.171 41.259 1.00 77.12 182 GLU A N 1
ATOM 1407 C CA . GLU A 1 182 ? -24.259 -5.535 41.127 1.00 77.12 182 GLU A CA 1
ATOM 1408 C C . GLU A 1 182 ? -25.195 -5.833 42.304 1.00 77.12 182 GLU A C 1
ATOM 1410 O O . GLU A 1 182 ? -24.759 -5.733 43.455 1.00 77.12 182 GLU A O 1
ATOM 1415 N N . PRO A 1 183 ? -26.480 -6.145 42.050 1.00 69.88 183 PRO A N 1
ATOM 1416 C CA . PRO A 1 183 ? -27.372 -6.594 43.101 1.00 69.88 183 PRO A CA 1
ATOM 1417 C C . PRO A 1 183 ? -26.733 -7.829 43.714 1.00 69.88 183 PRO A C 1
ATOM 1419 O O . PRO A 1 183 ? -26.498 -8.813 43.011 1.00 69.88 183 PRO A O 1
ATOM 1422 N N . ILE A 1 184 ? -26.438 -7.776 45.011 1.00 73.62 184 ILE A N 1
ATOM 1423 C CA . ILE A 1 184 ? -26.144 -8.981 45.774 1.00 73.62 184 ILE A CA 1
ATOM 1424 C C . ILE A 1 184 ? -27.432 -9.789 45.690 1.00 73.62 184 ILE A C 1
ATOM 1426 O O . ILE A 1 184 ? -28.379 -9.525 46.426 1.00 73.62 184 ILE A O 1
ATOM 1430 N N . VAL A 1 185 ? -27.514 -10.700 44.720 1.00 76.69 185 VAL A N 1
ATOM 1431 C CA . VAL A 1 185 ? -28.543 -11.728 44.723 1.00 76.69 185 VAL A CA 1
ATOM 1432 C C . VAL A 1 185 ? -28.196 -12.535 45.964 1.00 76.69 185 VAL A C 1
ATOM 1434 O O . VAL A 1 185 ? -27.124 -13.151 45.982 1.00 76.69 185 VAL A O 1
ATOM 1437 N N . PRO A 1 186 ? -28.998 -12.456 47.043 1.00 77.81 186 PRO A N 1
ATOM 1438 C CA . PRO A 1 186 ? -28.729 -13.263 48.216 1.00 77.81 186 PRO A CA 1
ATOM 1439 C C . PRO A 1 186 ? -28.610 -14.706 47.728 1.00 77.81 186 PRO A C 1
ATOM 1441 O O . PRO A 1 186 ? -29.395 -15.084 46.850 1.00 77.81 186 PRO A O 1
ATOM 1444 N N . PRO A 1 187 ? -27.609 -15.471 48.203 1.00 76.25 187 PRO A N 1
ATOM 1445 C CA . PRO A 1 187 ? -27.411 -16.845 47.769 1.00 76.25 187 PRO A CA 1
ATOM 1446 C C . PRO A 1 187 ? -28.768 -17.521 47.854 1.00 76.25 187 PRO A C 1
ATOM 1448 O O . PRO A 1 187 ? -29.346 -17.593 48.940 1.00 76.25 187 PRO A O 1
ATOM 1451 N N . ALA A 1 188 ? -29.326 -17.871 46.690 1.00 67.75 188 ALA A N 1
ATOM 1452 C CA . ALA A 1 188 ? -30.630 -18.495 46.618 1.00 67.75 188 ALA A CA 1
ATOM 1453 C C . ALA A 1 188 ? -30.540 -19.680 47.564 1.00 67.75 188 ALA A C 1
ATOM 1455 O O . ALA A 1 188 ? -29.685 -20.544 47.355 1.00 67.75 188 ALA A O 1
ATOM 1456 N N . ALA A 1 189 ? -31.315 -19.636 48.652 1.00 66.44 189 ALA A N 1
ATOM 1457 C CA . ALA A 1 189 ? -31.345 -20.698 49.636 1.00 66.44 189 ALA A CA 1
ATOM 1458 C C . ALA A 1 189 ? -31.448 -21.991 48.841 1.00 66.44 189 ALA A C 1
ATOM 1460 O O . ALA A 1 189 ? -32.389 -22.140 48.061 1.00 66.44 189 ALA A O 1
ATOM 1461 N N . THR A 1 190 ? -30.409 -22.821 48.934 1.00 63.44 190 THR A N 1
ATOM 1462 C CA . THR A 1 190 ? -30.258 -24.043 48.160 1.00 63.44 190 THR A CA 1
ATOM 1463 C C . THR A 1 190 ? -31.479 -24.903 48.441 1.00 63.44 190 THR A C 1
ATOM 1465 O O . THR A 1 190 ? -31.515 -25.646 49.419 1.00 63.44 190 THR A O 1
ATOM 1468 N N . ALA A 1 191 ? -32.522 -24.755 47.627 1.00 65.50 191 ALA A N 1
ATOM 1469 C CA . ALA A 1 191 ? -33.637 -25.667 47.646 1.00 65.50 191 ALA A CA 1
ATOM 1470 C C . ALA A 1 191 ? -33.031 -27.020 47.255 1.00 65.50 191 ALA A C 1
ATOM 1472 O O . ALA A 1 191 ? -32.331 -27.089 46.239 1.00 65.50 191 ALA A O 1
ATOM 1473 N N . PRO A 1 192 ? -33.197 -28.070 48.076 1.00 65.31 192 PRO A N 1
ATOM 1474 C CA . PRO A 1 192 ? -32.649 -29.378 47.770 1.00 65.31 192 PRO A CA 1
ATOM 1475 C C . PRO A 1 192 ? -33.164 -29.799 46.395 1.00 65.31 192 PRO A C 1
ATOM 1477 O O . PRO A 1 192 ? -34.372 -29.942 46.201 1.00 65.31 192 PRO A O 1
ATOM 1480 N N . SER A 1 193 ? -32.246 -29.951 45.436 1.00 54.97 193 SER A N 1
ATOM 1481 C CA . SER A 1 193 ? -32.567 -30.442 44.100 1.00 54.97 193 SER A CA 1
ATOM 1482 C C . SER A 1 193 ? -33.386 -31.727 44.228 1.00 54.97 193 SER A C 1
ATOM 1484 O O . SER A 1 193 ? -32.889 -32.695 44.816 1.00 54.97 193 SER A O 1
ATOM 1486 N N . PRO A 1 194 ? -34.613 -31.790 43.683 1.00 63.00 194 PRO A N 1
ATOM 1487 C CA . PRO A 1 194 ? -35.278 -33.067 43.508 1.00 63.00 194 PRO A CA 1
ATOM 1488 C C . PRO A 1 194 ? -34.369 -33.942 42.639 1.00 63.00 194 PRO A C 1
ATOM 1490 O O . PRO A 1 194 ? -33.901 -33.514 41.583 1.00 63.00 194 PRO A O 1
ATOM 1493 N N . LYS A 1 195 ? -34.066 -35.151 43.128 1.00 61.28 195 LYS A N 1
ATOM 1494 C CA . LYS A 1 195 ? -33.314 -36.177 42.398 1.00 61.28 195 LYS A CA 1
ATOM 1495 C C . LYS A 1 195 ? -33.972 -36.375 41.034 1.00 61.28 195 LYS A C 1
ATOM 1497 O O . LYS A 1 195 ? -35.031 -36.991 40.945 1.00 61.28 195 LYS A O 1
ATOM 1502 N N . SER A 1 196 ? -33.355 -35.830 39.991 1.00 61.84 196 SER A N 1
ATOM 1503 C CA . SER A 1 196 ? -33.802 -36.060 38.624 1.00 61.84 196 SER A CA 1
ATOM 1504 C C . SER A 1 196 ? -33.516 -37.525 38.272 1.00 61.84 196 SER A C 1
ATOM 1506 O O . SER A 1 196 ? -32.390 -37.982 38.502 1.00 61.84 196 SER A O 1
ATOM 1508 N N . PRO A 1 197 ? -34.509 -38.289 37.787 1.00 67.31 197 PRO A N 1
ATOM 1509 C CA . PRO A 1 197 ? -34.321 -39.682 37.418 1.00 67.31 197 PRO A CA 1
ATOM 1510 C C . PRO A 1 197 ? -33.334 -39.795 36.255 1.00 67.31 197 PRO A C 1
ATOM 1512 O O . PRO A 1 197 ? -33.398 -39.055 35.274 1.00 67.31 197 PRO A O 1
ATOM 1515 N N . THR A 1 198 ? -32.407 -40.736 36.395 1.00 71.69 198 THR A N 1
ATOM 1516 C CA . THR A 1 198 ? -31.420 -41.125 35.391 1.00 71.69 198 THR A CA 1
ATOM 1517 C C . THR A 1 198 ? -32.116 -41.445 34.060 1.00 71.69 198 THR A C 1
ATOM 1519 O O . THR A 1 198 ? -32.937 -42.365 34.028 1.00 71.69 198 THR A O 1
ATOM 1522 N N . PRO A 1 199 ? -31.827 -40.727 32.959 1.0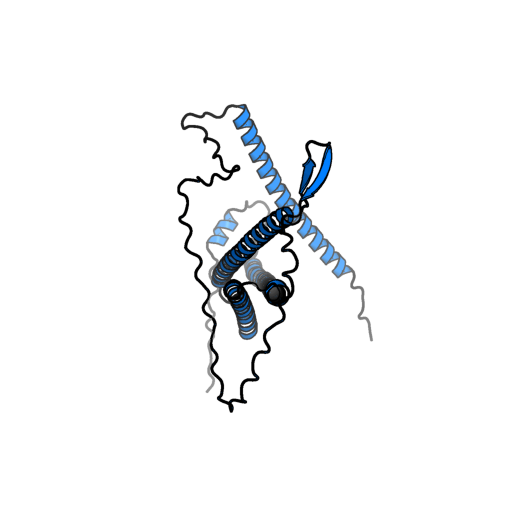0 70.81 199 PRO A N 1
ATOM 1523 C CA . PRO A 1 199 ? -32.357 -41.095 31.655 1.00 70.81 199 PRO A CA 1
ATOM 1524 C C . PRO A 1 199 ? -31.660 -42.366 31.134 1.00 70.81 199 PRO A C 1
ATOM 1526 O O . PRO A 1 199 ? -30.459 -42.546 31.365 1.00 70.81 199 PRO A O 1
ATOM 1529 N N . PRO A 1 200 ? -32.386 -43.259 30.438 1.00 75.50 200 PRO A N 1
ATOM 1530 C CA . PRO A 1 200 ? -31.809 -44.458 29.841 1.00 75.50 200 PRO A CA 1
ATOM 1531 C C . PRO A 1 200 ? -30.844 -44.110 28.690 1.00 75.50 200 PRO A C 1
ATOM 1533 O O . PRO A 1 200 ? -31.021 -43.087 28.020 1.00 75.50 200 PRO A O 1
ATOM 1536 N N . PRO A 1 201 ? -29.834 -44.960 28.427 1.00 65.81 201 PRO A N 1
ATOM 1537 C CA . PRO A 1 201 ? -28.874 -44.744 27.350 1.00 65.81 201 PRO A CA 1
ATOM 1538 C C . PRO A 1 201 ? -29.571 -44.854 25.988 1.00 65.81 201 PRO A C 1
ATOM 1540 O O . PRO A 1 201 ? -30.055 -45.922 25.618 1.00 65.81 201 PRO A O 1
ATOM 1543 N N . SER A 1 202 ? -29.624 -43.751 25.235 1.00 58.25 202 SER A N 1
ATOM 1544 C CA . SER A 1 202 ? -30.033 -43.790 23.826 1.00 58.25 202 SER A CA 1
ATOM 1545 C C . SER A 1 202 ? -28.849 -44.183 22.937 1.00 58.25 202 SER A C 1
ATOM 1547 O O . SER A 1 202 ? -27.759 -43.626 23.102 1.00 58.25 202 SER A O 1
ATOM 1549 N N . PRO A 1 203 ? -29.041 -45.135 22.005 1.00 63.31 203 PRO A N 1
ATOM 1550 C CA . PRO A 1 203 ? -28.013 -45.572 21.074 1.00 63.31 203 PRO A CA 1
ATOM 1551 C C . PRO A 1 203 ? -27.769 -44.512 19.995 1.00 63.31 203 PRO A C 1
ATOM 1553 O O . PRO A 1 203 ? -28.660 -43.745 19.631 1.00 63.31 203 PRO A O 1
ATOM 1556 N N . GLY A 1 204 ? -26.524 -44.469 19.523 1.00 62.47 204 GLY A N 1
ATOM 1557 C CA . GLY A 1 204 ? -25.979 -43.408 18.687 1.00 62.47 204 GLY A CA 1
ATOM 1558 C C . GLY A 1 204 ? -26.764 -43.104 17.413 1.00 62.47 204 GLY A C 1
ATOM 1559 O O . GLY A 1 204 ? -27.365 -43.970 16.783 1.00 62.47 204 GLY A O 1
ATOM 1560 N N . THR A 1 205 ? -26.702 -41.843 17.000 1.00 50.75 205 THR A N 1
ATOM 1561 C CA . THR A 1 205 ? -27.001 -41.420 15.634 1.00 50.75 205 THR A CA 1
ATOM 1562 C C . THR A 1 205 ? -26.094 -40.244 15.292 1.00 50.75 205 THR A C 1
ATOM 1564 O O . THR A 1 205 ? -25.865 -39.355 16.110 1.00 50.75 205 THR A O 1
ATOM 1567 N N . ALA A 1 206 ? -25.511 -40.353 14.105 1.00 52.81 206 ALA A N 1
ATOM 1568 C CA . ALA A 1 206 ? -24.419 -39.570 13.568 1.00 52.81 206 ALA A CA 1
ATOM 1569 C C . ALA A 1 206 ? -24.741 -38.083 13.351 1.00 52.81 206 ALA A C 1
ATOM 1571 O O . ALA A 1 206 ? -25.888 -37.700 13.129 1.00 52.81 206 ALA A O 1
ATOM 1572 N N . ASP A 1 207 ? -23.666 -37.296 13.393 1.00 52.31 207 ASP A N 1
ATOM 1573 C CA . ASP A 1 207 ? -23.394 -36.055 12.666 1.00 52.31 207 ASP A CA 1
ATOM 1574 C C . ASP A 1 207 ? -24.590 -35.328 12.035 1.00 52.31 207 ASP A C 1
ATOM 1576 O O . ASP A 1 207 ? -25.007 -35.607 10.913 1.00 52.31 207 ASP A O 1
ATOM 1580 N N . SER A 1 208 ? -25.039 -34.266 12.704 1.00 43.72 208 SER A N 1
ATOM 1581 C CA . SER A 1 208 ? -25.647 -33.132 12.013 1.00 43.72 208 SER A CA 1
ATOM 1582 C C . SER A 1 208 ? -25.163 -31.829 12.638 1.00 43.72 208 SER A C 1
ATOM 1584 O O . SER A 1 208 ? -25.547 -31.445 13.743 1.00 43.72 208 SER A O 1
ATOM 1586 N N . ILE A 1 209 ? -24.288 -31.157 11.894 1.00 52.94 209 ILE A N 1
ATOM 1587 C CA . ILE A 1 209 ? -23.774 -29.812 12.140 1.00 52.94 209 ILE A CA 1
ATOM 1588 C C . ILE A 1 209 ? -24.964 -28.845 12.097 1.00 52.94 209 ILE A C 1
ATOM 1590 O O . ILE A 1 209 ? -25.488 -28.544 11.028 1.00 52.94 209 ILE A O 1
ATOM 1594 N N . HIS A 1 210 ? -25.410 -28.379 13.264 1.00 39.25 210 HIS A N 1
ATOM 1595 C CA . HIS A 1 210 ? -26.462 -27.375 13.388 1.00 39.25 210 HIS A CA 1
ATOM 1596 C C . HIS A 1 210 ? -25.838 -26.056 13.863 1.00 39.25 210 HIS A C 1
ATOM 1598 O O . HIS A 1 210 ? -25.421 -25.925 15.014 1.00 39.25 210 HIS A O 1
ATOM 1604 N N . GLU A 1 211 ? -25.749 -25.076 12.961 1.00 47.81 211 GLU A N 1
ATOM 1605 C CA . GLU A 1 211 ? -25.413 -23.692 13.312 1.00 47.81 211 GLU A CA 1
ATOM 1606 C C . GLU A 1 211 ? -26.509 -23.079 14.204 1.00 47.81 211 GLU A C 1
ATOM 1608 O O . GLU A 1 211 ? -27.701 -23.246 13.910 1.00 47.81 211 GLU A O 1
ATOM 1613 N N . PRO A 1 212 ? -26.152 -22.309 15.251 1.00 57.88 212 PRO A N 1
ATOM 1614 C CA . PRO A 1 212 ? -27.119 -21.517 15.987 1.00 57.88 212 PRO A CA 1
ATOM 1615 C C . PRO A 1 212 ? -27.319 -20.140 15.340 1.00 57.88 212 PRO A C 1
ATOM 1617 O O . PRO A 1 212 ? -26.421 -19.297 15.271 1.00 57.88 212 PRO A O 1
ATOM 1620 N N . PHE A 1 213 ? -28.570 -19.918 14.939 1.00 47.16 213 PHE A N 1
ATOM 1621 C CA . PHE A 1 213 ? -29.201 -18.635 14.649 1.00 47.16 213 PHE A CA 1
ATOM 1622 C C . PHE A 1 213 ? -28.742 -17.518 15.604 1.00 47.16 213 PHE A C 1
ATOM 1624 O O . PHE A 1 213 ? -28.978 -17.566 16.813 1.00 47.16 213 PHE A O 1
ATOM 1631 N N . ARG A 1 214 ? -28.156 -16.449 15.050 1.00 46.06 214 ARG A N 1
ATOM 1632 C CA . ARG A 1 214 ? -27.969 -15.184 15.770 1.00 46.06 214 ARG A CA 1
ATOM 1633 C C . ARG A 1 214 ? -29.284 -14.408 15.806 1.00 46.06 214 ARG A C 1
ATOM 1635 O O . ARG A 1 214 ? -29.778 -13.961 14.775 1.00 46.06 214 ARG A O 1
ATOM 1642 N N . GLN A 1 215 ? -29.800 -14.214 17.017 1.00 48.50 215 GLN A N 1
ATOM 1643 C CA . GLN A 1 215 ? -30.868 -13.272 17.346 1.00 48.50 215 GLN A CA 1
ATOM 1644 C C . GLN A 1 215 ? -30.578 -11.877 16.775 1.00 48.50 215 GLN A C 1
ATOM 1646 O O . GLN A 1 215 ? -29.555 -11.256 17.076 1.00 48.50 215 GLN A O 1
ATOM 1651 N N . GLY A 1 216 ? -31.509 -11.398 15.951 1.00 43.25 216 GLY A N 1
ATOM 1652 C CA . GLY A 1 216 ? -31.510 -10.059 15.382 1.00 43.25 216 GLY A CA 1
ATOM 1653 C C . GLY A 1 216 ? -31.724 -8.992 16.452 1.00 43.25 216 GLY A C 1
ATOM 1654 O O . GLY A 1 216 ? -32.719 -8.994 17.173 1.00 43.25 216 GLY A O 1
ATOM 1655 N N . VAL A 1 217 ? -30.786 -8.052 16.524 1.00 57.34 217 VAL A N 1
ATOM 1656 C CA . VAL A 1 217 ? -30.968 -6.772 17.212 1.00 57.34 217 VAL A CA 1
ATOM 1657 C C . VAL A 1 217 ? -31.787 -5.865 16.282 1.00 57.34 217 VAL A C 1
ATOM 1659 O O . VAL A 1 217 ? -31.431 -5.753 15.107 1.00 57.34 217 VAL A O 1
ATOM 1662 N N . PRO A 1 218 ? -32.868 -5.215 16.751 1.00 58.09 218 PRO A N 1
ATOM 1663 C CA . PRO A 1 218 ? -33.685 -4.362 15.897 1.00 58.09 218 PRO A CA 1
ATOM 1664 C C . PRO A 1 218 ? -32.901 -3.120 15.427 1.00 58.09 218 PRO A C 1
ATOM 1666 O O . PRO A 1 218 ? -32.097 -2.568 16.188 1.00 58.09 218 PRO A O 1
ATOM 1669 N N . PRO A 1 219 ? -33.132 -2.648 14.188 1.00 55.12 219 PRO A N 1
ATOM 1670 C CA . PRO A 1 219 ? -32.426 -1.505 13.627 1.00 55.12 219 PRO A CA 1
ATOM 1671 C C . PRO A 1 219 ? -32.822 -0.219 14.361 1.00 55.12 219 PRO A C 1
ATOM 1673 O O . PRO A 1 219 ? -33.998 0.141 14.444 1.00 55.12 219 PRO A O 1
ATOM 1676 N N . ARG A 1 220 ? -31.831 0.509 14.887 1.00 53.66 220 ARG A N 1
ATOM 1677 C CA . ARG A 1 220 ? -32.044 1.873 15.386 1.00 53.66 220 ARG A CA 1
ATOM 1678 C C . ARG A 1 220 ? -32.240 2.809 14.195 1.00 53.66 220 ARG A C 1
ATOM 1680 O O . ARG A 1 220 ? -31.360 2.918 13.345 1.00 53.66 220 ARG A O 1
ATOM 1687 N N . LYS A 1 221 ? -33.385 3.499 14.161 1.00 54.81 221 LYS A N 1
ATOM 1688 C CA . LYS A 1 221 ? -33.641 4.627 13.255 1.00 54.81 221 LYS A CA 1
ATOM 1689 C C . LYS A 1 221 ? -32.519 5.673 13.388 1.00 54.81 221 LYS A C 1
ATOM 1691 O O . LYS A 1 221 ? -32.190 6.036 14.520 1.00 54.81 221 LYS A O 1
ATOM 1696 N N . PRO A 1 222 ? -31.957 6.183 12.278 1.00 46.09 222 PRO A N 1
ATOM 1697 C CA . PRO A 1 222 ? -31.048 7.317 12.331 1.00 46.09 222 PRO A CA 1
ATOM 1698 C C . PRO A 1 222 ? -31.807 8.569 12.783 1.00 46.09 222 PRO A C 1
ATOM 1700 O O . PRO A 1 222 ? -32.890 8.879 12.286 1.00 46.09 222 PRO A O 1
ATOM 1703 N N . VAL A 1 223 ? -31.227 9.274 13.752 1.00 54.31 223 VAL A N 1
ATOM 1704 C CA . VAL A 1 223 ? -31.664 10.609 14.166 1.00 54.31 223 VAL A CA 1
ATOM 1705 C C . VAL A 1 223 ? -31.259 11.579 13.058 1.00 54.31 223 VAL A C 1
ATOM 1707 O O . VAL A 1 223 ? -30.075 11.733 12.764 1.00 54.31 223 VAL A O 1
ATOM 1710 N N . ALA A 1 224 ? -32.244 12.205 12.419 1.00 46.03 224 ALA A N 1
ATOM 1711 C CA . ALA A 1 224 ? -32.015 13.281 11.468 1.00 46.03 224 ALA A CA 1
ATOM 1712 C C . ALA A 1 224 ? -31.539 14.537 12.220 1.00 46.03 224 ALA A C 1
ATOM 1714 O O . ALA A 1 224 ? -32.200 14.960 13.167 1.00 46.03 224 ALA A O 1
ATOM 1715 N N . GLY A 1 225 ? -30.423 15.140 11.787 1.00 53.47 225 GLY A N 1
ATOM 1716 C CA . GLY A 1 225 ? -30.125 16.541 12.117 1.00 53.47 225 GLY A CA 1
ATOM 1717 C C . GLY A 1 225 ? -28.781 16.887 12.767 1.00 53.47 225 GLY A C 1
ATOM 1718 O O . GLY A 1 225 ? -28.725 17.892 13.465 1.00 53.47 225 GLY A O 1
ATOM 1719 N N . ALA A 1 226 ? -27.691 16.143 12.545 1.00 47.50 226 ALA A N 1
ATOM 1720 C CA . ALA A 1 226 ? -26.360 16.595 12.976 1.00 47.50 226 ALA A CA 1
ATOM 1721 C C . ALA A 1 226 ? -25.495 17.017 11.770 1.00 47.50 226 ALA A C 1
ATOM 1723 O O . ALA A 1 226 ? -24.965 16.144 11.079 1.00 47.50 226 ALA A O 1
ATOM 1724 N N . PRO A 1 227 ? -25.329 18.326 11.486 1.00 48.84 227 PRO A N 1
ATOM 1725 C CA . PRO A 1 227 ? -24.393 18.780 10.466 1.00 48.84 227 PRO A CA 1
ATOM 1726 C C . PRO A 1 227 ? -22.963 18.494 10.931 1.00 48.84 227 PRO A C 1
ATOM 1728 O O . PRO A 1 227 ? -22.481 19.044 11.922 1.00 48.84 227 PRO A O 1
ATOM 1731 N N . THR A 1 228 ? -22.273 17.615 10.210 1.00 48.03 228 THR A N 1
ATOM 1732 C CA . THR A 1 228 ? -20.855 17.314 10.412 1.00 48.03 228 THR A CA 1
ATOM 1733 C C . THR A 1 228 ? -20.021 18.511 9.948 1.00 48.03 228 THR A C 1
ATOM 1735 O O . THR A 1 228 ? -19.564 18.567 8.812 1.00 48.03 228 THR A O 1
ATOM 1738 N N . ARG A 1 229 ? -19.857 19.516 10.815 1.00 46.88 229 ARG A N 1
ATOM 1739 C CA . ARG A 1 229 ? -18.907 20.618 10.613 1.00 46.88 229 ARG A CA 1
ATOM 1740 C C . ARG A 1 229 ? -17.578 20.238 11.255 1.00 46.88 229 ARG A C 1
ATOM 1742 O O . ARG A 1 229 ? -17.462 20.177 12.475 1.00 46.88 229 ARG A O 1
ATOM 1749 N N . THR A 1 230 ? -16.567 19.989 10.432 1.00 51.78 230 THR A N 1
ATOM 1750 C CA . THR A 1 230 ? -15.176 19.925 10.886 1.00 51.78 230 THR A CA 1
ATOM 1751 C C . THR A 1 230 ? -14.736 21.325 11.342 1.00 51.78 230 THR A C 1
ATOM 1753 O O . THR A 1 230 ? -14.845 22.259 10.545 1.00 51.78 230 THR A O 1
ATOM 1756 N N . PRO A 1 231 ? -14.209 21.508 12.568 1.00 54.47 231 PRO A N 1
ATOM 1757 C CA . PRO A 1 231 ? -13.841 22.828 13.099 1.00 54.47 231 PRO A CA 1
ATOM 1758 C C . PRO A 1 231 ? -12.641 23.505 12.406 1.00 54.47 231 PRO A C 1
ATOM 1760 O O . PRO A 1 231 ? -12.297 24.624 12.764 1.00 54.47 231 PRO A O 1
ATOM 1763 N N . TYR A 1 232 ? -12.026 22.871 11.402 1.00 48.25 232 TYR A N 1
ATOM 1764 C CA . TYR A 1 232 ? -10.841 23.390 10.700 1.00 48.25 232 TYR A CA 1
ATOM 1765 C C . TYR A 1 232 ? -11.083 23.817 9.248 1.00 48.25 232 TYR A C 1
ATOM 1767 O O . TYR A 1 232 ? -10.148 24.224 8.569 1.00 48.25 232 TYR A O 1
ATOM 1775 N N . ALA A 1 233 ? -12.326 23.763 8.772 1.00 42.88 233 ALA A N 1
ATOM 1776 C CA . ALA A 1 233 ? -12.683 24.212 7.429 1.00 42.88 233 ALA A CA 1
ATOM 1777 C C . ALA A 1 233 ? -13.822 25.233 7.497 1.00 42.88 233 ALA A C 1
ATOM 1779 O O . ALA A 1 233 ? -14.883 25.044 6.907 1.00 42.88 233 ALA A O 1
ATOM 1780 N N . SER A 1 234 ? -13.616 26.322 8.238 1.00 47.03 234 SER A N 1
ATOM 1781 C CA . SER A 1 234 ? -14.264 27.566 7.829 1.00 47.03 234 SER A CA 1
ATOM 1782 C C . SER A 1 234 ? -13.496 28.047 6.600 1.00 47.03 234 SER A C 1
ATOM 1784 O O . SER A 1 234 ? -12.319 28.383 6.749 1.00 47.03 234 SER A O 1
ATOM 1786 N N . PRO A 1 235 ? -14.087 28.045 5.390 1.00 53.09 235 PRO A N 1
ATOM 1787 C CA . PRO A 1 235 ? -13.494 28.773 4.286 1.00 53.09 235 PRO A CA 1
ATOM 1788 C C . PRO A 1 235 ? -13.398 30.217 4.761 1.00 53.09 235 PRO A C 1
ATOM 1790 O O . PRO A 1 235 ? -14.410 30.827 5.115 1.00 53.09 235 PRO A O 1
ATOM 1793 N N . TRP A 1 236 ? -12.176 30.733 4.860 1.00 65.31 236 TRP A N 1
ATOM 1794 C CA . TRP A 1 236 ? -11.980 32.165 4.999 1.00 65.31 236 TRP A CA 1
ATOM 1795 C C . TRP A 1 236 ? -12.839 32.812 3.911 1.00 65.31 236 TRP A C 1
ATOM 1797 O O . TRP A 1 236 ? -12.744 32.362 2.762 1.00 65.31 236 TRP A O 1
ATOM 1807 N N . PRO A 1 237 ? -13.744 33.750 4.245 1.00 61.16 237 PRO A N 1
ATOM 1808 C CA . PRO A 1 237 ? -14.497 34.448 3.222 1.00 61.16 237 PRO A CA 1
ATOM 1809 C C . PRO A 1 237 ? -13.456 35.050 2.291 1.00 61.16 237 PRO A C 1
ATOM 1811 O O . PRO A 1 237 ? -12.646 35.877 2.711 1.00 61.16 237 PRO A O 1
ATOM 1814 N N . GLY A 1 238 ? -13.400 34.519 1.068 1.00 62.88 238 GLY A N 1
ATOM 1815 C CA . GLY A 1 238 ? -12.458 34.996 0.077 1.00 62.88 238 GLY A CA 1
ATOM 1816 C C . GLY A 1 238 ? -12.645 36.504 -0.067 1.00 62.88 238 GLY A C 1
ATOM 1817 O O . GLY A 1 238 ? -13.776 36.984 0.090 1.00 62.88 238 GLY A O 1
ATOM 1818 N N . PRO A 1 239 ? -11.565 37.257 -0.316 1.00 77.38 239 PRO A N 1
ATOM 1819 C CA . PRO A 1 239 ? -11.683 38.676 -0.594 1.00 77.38 239 PRO A CA 1
ATOM 1820 C C . PRO A 1 239 ? -12.774 38.880 -1.651 1.00 77.38 239 PRO A C 1
ATOM 1822 O O . PRO A 1 239 ? -12.766 38.230 -2.698 1.00 77.38 239 PRO A O 1
ATOM 1825 N N . GLY A 1 240 ? -13.781 39.693 -1.318 1.00 81.25 240 GLY A N 1
ATOM 1826 C CA . GLY A 1 240 ? -14.932 39.911 -2.189 1.00 81.25 240 GLY A CA 1
ATOM 1827 C C . GLY A 1 240 ? -14.509 40.473 -3.552 1.00 81.25 240 GLY A C 1
ATOM 1828 O O . GLY A 1 240 ? -13.387 40.952 -3.699 1.00 81.25 240 GLY A O 1
ATOM 1829 N N . PRO A 1 241 ? -15.407 40.491 -4.551 1.00 81.69 241 PRO A N 1
ATOM 1830 C CA . PRO A 1 241 ? -15.082 40.902 -5.923 1.00 81.69 241 PRO A CA 1
ATOM 1831 C C . PRO A 1 241 ? -14.524 42.333 -6.058 1.00 81.69 241 PRO A C 1
ATOM 1833 O O . PRO A 1 241 ? -13.962 42.665 -7.093 1.00 81.69 241 PRO A O 1
ATOM 1836 N N . ASN A 1 242 ? -14.643 43.159 -5.013 1.00 87.00 242 ASN A N 1
ATOM 1837 C CA . ASN A 1 242 ? -14.134 44.532 -4.964 1.00 87.00 242 ASN A CA 1
ATOM 1838 C C . ASN A 1 242 ? -12.944 44.707 -4.005 1.00 87.00 242 ASN A C 1
ATOM 1840 O O . ASN A 1 242 ? -12.644 45.825 -3.594 1.00 87.00 242 ASN A O 1
ATOM 1844 N N . TYR A 1 243 ? -12.295 43.622 -3.586 1.00 87.81 243 TYR A N 1
ATOM 1845 C CA . TYR A 1 243 ? -11.118 43.710 -2.734 1.00 87.81 243 TYR A CA 1
ATOM 1846 C C . TYR A 1 243 ? -9.917 44.211 -3.537 1.00 87.81 243 TYR A C 1
ATOM 1848 O O . TYR A 1 243 ? -9.437 43.542 -4.452 1.00 87.81 243 TYR A O 1
ATOM 1856 N N . GLN A 1 244 ? -9.428 45.391 -3.169 1.00 88.50 244 GLN A N 1
ATOM 1857 C CA . GLN A 1 244 ? -8.107 45.859 -3.557 1.00 88.50 244 GLN A CA 1
ATOM 1858 C C . GLN A 1 244 ? -7.144 45.553 -2.408 1.00 88.50 244 GLN A C 1
ATOM 1860 O O . GLN A 1 244 ? -7.377 46.050 -1.304 1.00 88.50 244 GLN A O 1
ATOM 1865 N N . PRO A 1 245 ? -6.100 44.738 -2.637 1.00 86.62 245 PRO A N 1
ATOM 1866 C CA . PRO A 1 245 ? -5.076 44.510 -1.630 1.00 86.62 245 PRO A CA 1
ATOM 1867 C C . PRO A 1 245 ? -4.381 45.832 -1.313 1.00 86.62 245 PRO A C 1
ATOM 1869 O O . PRO A 1 245 ? -4.089 46.624 -2.214 1.00 86.62 245 PRO A O 1
ATOM 1872 N N . ASP A 1 246 ? -4.130 46.070 -0.031 1.00 91.81 246 ASP A N 1
ATOM 1873 C CA . ASP A 1 246 ? -3.417 47.269 0.384 1.00 91.81 246 ASP A CA 1
ATOM 1874 C C . ASP A 1 246 ? -1.920 47.183 0.024 1.00 91.81 246 ASP A C 1
ATOM 1876 O O . ASP A 1 246 ? -1.372 46.133 -0.335 1.00 91.81 246 ASP A O 1
ATOM 1880 N N . GLU A 1 247 ? -1.227 48.318 0.105 1.00 91.50 247 GLU A N 1
ATOM 1881 C CA . GLU A 1 247 ? 0.203 48.398 -0.212 1.00 91.50 247 GLU A CA 1
ATOM 1882 C C . GLU A 1 247 ? 1.049 47.465 0.683 1.00 91.50 247 GLU A C 1
ATOM 1884 O O . GLU A 1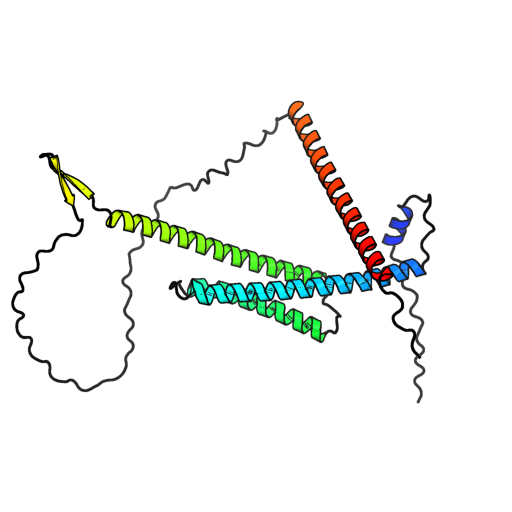 247 ? 2.067 46.916 0.252 1.00 91.50 247 GLU A O 1
ATOM 1889 N N . ALA A 1 248 ? 0.598 47.199 1.915 1.00 84.50 248 ALA A N 1
ATOM 1890 C CA . ALA A 1 248 ? 1.276 46.310 2.855 1.00 84.50 248 ALA A CA 1
ATOM 1891 C C . ALA A 1 248 ? 1.103 44.819 2.505 1.00 84.50 248 ALA A C 1
ATOM 1893 O O . ALA A 1 248 ? 1.987 44.003 2.794 1.00 84.50 248 ALA A O 1
ATOM 1894 N N . GLU A 1 249 ? -0.014 44.436 1.897 1.00 77.44 249 GLU A N 1
ATOM 1895 C CA . GLU A 1 249 ? -0.288 43.104 1.361 1.00 77.44 249 GLU A CA 1
ATOM 1896 C C . GLU A 1 249 ? 0.467 42.859 0.062 1.00 77.44 249 GLU A C 1
ATOM 1898 O O . GLU A 1 249 ? 1.098 41.808 -0.071 1.00 77.44 249 GLU A O 1
ATOM 1903 N N . LEU A 1 250 ? 0.522 43.848 -0.833 1.00 88.31 250 LEU A N 1
ATOM 1904 C CA . LEU A 1 250 ? 1.372 43.797 -2.026 1.00 88.31 250 LEU A CA 1
ATOM 1905 C C . LEU A 1 250 ? 2.852 43.648 -1.648 1.00 88.31 250 LEU A C 1
ATOM 1907 O O . LEU A 1 250 ? 3.552 42.790 -2.189 1.00 88.31 250 LEU A O 1
ATOM 1911 N N . ALA A 1 251 ? 3.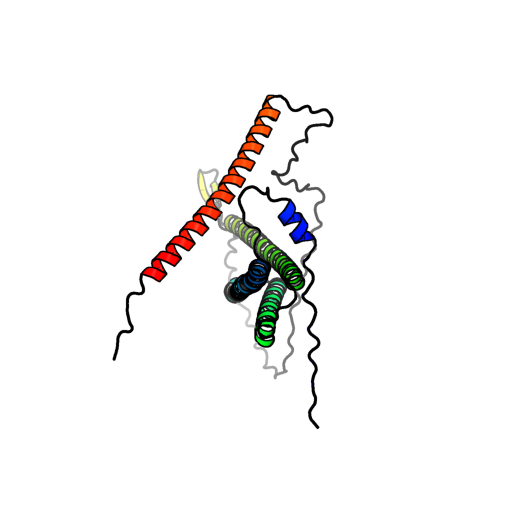323 44.395 -0.644 1.00 85.56 251 ALA A N 1
ATOM 1912 C CA . ALA A 1 251 ? 4.688 44.262 -0.141 1.00 85.56 251 ALA A CA 1
ATOM 1913 C C . ALA A 1 251 ? 4.951 42.896 0.525 1.00 85.56 251 ALA A C 1
ATOM 1915 O O . ALA A 1 251 ? 6.060 42.363 0.431 1.00 85.56 251 ALA A O 1
ATOM 1916 N N . ARG A 1 252 ? 3.955 42.300 1.200 1.00 80.00 252 ARG A N 1
ATOM 1917 C CA . ARG A 1 252 ? 4.059 40.934 1.751 1.00 80.00 252 ARG A CA 1
ATOM 1918 C C . ARG A 1 252 ? 4.102 39.876 0.648 1.00 80.00 252 ARG A C 1
ATOM 1920 O O . ARG A 1 252 ? 4.927 38.969 0.745 1.00 80.00 252 ARG A O 1
ATOM 1927 N N . ALA A 1 253 ? 3.283 40.011 -0.393 1.00 79.88 253 ALA A N 1
ATOM 1928 C CA . ALA A 1 253 ? 3.278 39.109 -1.542 1.00 79.88 253 ALA A CA 1
ATOM 1929 C C . ALA A 1 253 ? 4.622 39.142 -2.291 1.00 79.88 253 ALA A C 1
ATOM 1931 O O . ALA A 1 253 ? 5.220 38.090 -2.515 1.00 79.88 253 ALA A O 1
ATOM 1932 N N . ALA A 1 254 ? 5.163 40.337 -2.555 1.00 83.00 254 ALA A N 1
ATOM 1933 C CA . ALA A 1 254 ? 6.461 40.505 -3.212 1.00 83.00 254 ALA A CA 1
ATOM 1934 C C . ALA A 1 254 ? 7.623 39.890 -2.406 1.00 83.00 254 ALA A C 1
ATOM 1936 O O . ALA A 1 254 ? 8.514 39.252 -2.969 1.00 83.00 254 ALA A O 1
ATOM 1937 N N . ARG A 1 255 ? 7.602 40.020 -1.069 1.00 85.75 255 ARG A N 1
ATOM 1938 C CA . ARG A 1 255 ? 8.587 39.353 -0.196 1.00 85.75 255 ARG A CA 1
ATOM 1939 C C . ARG A 1 255 ? 8.456 37.829 -0.228 1.00 85.75 255 ARG A C 1
ATOM 1941 O O . ARG A 1 255 ? 9.475 37.141 -0.236 1.00 85.75 255 ARG A O 1
ATOM 1948 N N . GLY A 1 256 ? 7.230 37.306 -0.260 1.00 83.12 256 GLY A N 1
ATOM 1949 C CA . GLY A 1 256 ? 6.975 35.868 -0.360 1.00 83.12 256 GLY A CA 1
ATOM 1950 C C . GLY A 1 256 ? 7.485 35.267 -1.672 1.00 83.12 256 GLY A C 1
ATOM 1951 O O . GLY A 1 256 ? 8.090 34.196 -1.669 1.00 83.12 256 GLY A O 1
ATOM 1952 N N . GLU A 1 257 ? 7.318 35.981 -2.785 1.00 75.88 257 GLU A N 1
ATOM 1953 C CA . GLU A 1 257 ? 7.802 35.541 -4.095 1.00 75.88 257 GLU A CA 1
ATOM 1954 C C . GLU A 1 257 ? 9.336 35.549 -4.180 1.00 75.88 257 GLU A C 1
ATOM 1956 O O . GLU A 1 257 ? 9.937 34.572 -4.630 1.00 75.88 257 GLU A O 1
ATOM 1961 N N . LEU A 1 258 ? 9.989 36.583 -3.639 1.00 72.88 258 LEU A N 1
ATOM 1962 C CA . LEU A 1 258 ? 11.450 36.621 -3.496 1.00 72.88 258 LEU A CA 1
ATOM 1963 C C . LEU A 1 258 ? 11.978 35.461 -2.644 1.00 72.88 258 LEU A C 1
ATOM 1965 O O . LEU A 1 258 ? 12.997 34.856 -2.979 1.00 72.88 258 LEU A O 1
ATOM 1969 N N . GLN A 1 259 ? 11.276 35.103 -1.568 1.00 76.50 259 GLN A N 1
ATOM 1970 C CA . GLN A 1 259 ? 11.650 33.963 -0.736 1.00 76.50 259 GLN A CA 1
ATOM 1971 C C . GLN A 1 259 ? 11.522 32.635 -1.501 1.00 76.50 259 GLN A C 1
ATOM 1973 O O . GLN A 1 259 ? 12.414 31.787 -1.409 1.00 76.50 259 GLN A O 1
ATOM 1978 N N . ALA A 1 260 ? 10.470 32.465 -2.307 1.00 68.12 260 ALA A N 1
ATOM 1979 C CA . ALA A 1 260 ? 10.297 31.290 -3.161 1.00 68.12 260 ALA A CA 1
ATOM 1980 C C . ALA A 1 260 ? 11.391 31.190 -4.242 1.00 68.12 260 ALA A C 1
ATOM 1982 O O . ALA A 1 260 ? 11.938 30.108 -4.479 1.00 68.12 260 ALA A O 1
ATOM 1983 N N . GLN A 1 261 ? 11.774 32.317 -4.847 1.00 67.62 261 GLN A N 1
ATOM 1984 C CA . GLN A 1 261 ? 12.856 32.367 -5.832 1.00 67.62 261 GLN A CA 1
ATOM 1985 C C . GLN A 1 261 ? 14.229 32.078 -5.199 1.00 67.62 261 GLN A C 1
ATOM 1987 O O . GLN A 1 261 ? 14.985 31.265 -5.736 1.00 67.62 261 GLN A O 1
ATOM 1992 N N . CYS A 1 262 ? 14.531 32.635 -4.020 1.00 63.25 262 CYS A N 1
ATOM 1993 C CA . CYS A 1 262 ? 15.758 32.322 -3.273 1.00 63.25 262 CYS A CA 1
ATOM 1994 C C . CYS A 1 262 ? 15.855 30.834 -2.905 1.00 63.25 262 CYS A C 1
ATOM 1996 O O . CYS A 1 262 ? 16.920 30.230 -3.054 1.00 63.25 262 CYS A O 1
ATOM 1998 N N . MET A 1 263 ? 14.742 30.215 -2.498 1.00 66.25 263 MET A N 1
ATOM 1999 C CA . MET A 1 263 ? 14.683 28.779 -2.203 1.00 66.25 263 MET A CA 1
ATOM 2000 C C . MET A 1 263 ? 14.944 27.925 -3.455 1.00 66.25 263 MET A C 1
ATOM 2002 O O . MET A 1 263 ? 15.661 26.927 -3.381 1.00 66.25 263 MET A O 1
ATOM 2006 N N . MET A 1 264 ? 14.436 28.328 -4.628 1.00 63.66 264 MET A N 1
ATOM 2007 C CA . MET A 1 264 ? 14.726 27.636 -5.892 1.00 63.66 264 MET A CA 1
ATOM 2008 C C . MET A 1 264 ? 16.191 27.764 -6.325 1.00 63.66 264 MET A C 1
ATOM 2010 O O . MET A 1 264 ? 16.758 26.796 -6.840 1.00 63.66 264 MET A O 1
ATOM 2014 N N . VAL A 1 265 ? 16.816 28.929 -6.130 1.00 64.19 265 VAL A N 1
ATOM 2015 C CA . VAL A 1 265 ? 18.226 29.150 -6.493 1.00 64.19 265 VAL A CA 1
ATOM 2016 C C . VAL A 1 265 ? 19.160 28.377 -5.557 1.00 64.19 265 VAL A C 1
ATOM 2018 O O . VAL A 1 265 ? 20.057 27.687 -6.042 1.00 64.19 265 VAL A O 1
ATOM 2021 N N . GLN A 1 266 ? 18.908 28.383 -4.243 1.00 65.06 266 GLN A N 1
ATOM 2022 C CA . GLN A 1 266 ? 19.676 27.574 -3.285 1.00 65.06 266 GLN A CA 1
ATOM 2023 C C . GLN A 1 266 ? 19.520 26.069 -3.539 1.00 65.06 266 GLN A C 1
ATOM 2025 O O . GLN A 1 266 ? 20.508 25.335 -3.510 1.00 65.06 266 GLN A O 1
ATOM 2030 N N . ALA A 1 267 ? 18.313 25.601 -3.874 1.00 61.03 267 ALA A N 1
ATOM 2031 C CA . ALA A 1 267 ? 18.083 24.196 -4.209 1.00 61.03 267 ALA A CA 1
ATOM 2032 C C . ALA A 1 267 ? 18.841 23.749 -5.472 1.00 61.03 267 ALA A C 1
ATOM 2034 O O . ALA A 1 267 ? 19.242 22.588 -5.570 1.00 61.03 267 ALA A O 1
ATOM 2035 N N . LYS A 1 268 ? 19.055 24.651 -6.439 1.00 61.50 268 LYS A N 1
ATOM 2036 C CA . LYS A 1 268 ? 19.882 24.376 -7.623 1.00 61.50 268 LYS A CA 1
ATOM 2037 C C . LYS A 1 268 ? 21.376 24.421 -7.292 1.00 61.50 268 LYS A C 1
ATOM 2039 O O . LYS A 1 268 ? 22.096 23.514 -7.701 1.00 61.50 268 LYS A O 1
ATOM 2044 N N . GLY A 1 269 ? 21.826 25.396 -6.498 1.00 67.25 269 GLY A N 1
ATOM 2045 C CA . GLY A 1 269 ? 23.224 25.509 -6.059 1.00 67.25 269 GLY A CA 1
ATOM 2046 C C . GLY A 1 269 ? 23.717 24.277 -5.292 1.00 67.25 269 GLY A C 1
ATOM 2047 O O . GLY A 1 269 ? 24.744 23.703 -5.646 1.00 67.25 269 GLY A O 1
ATOM 2048 N N . LEU A 1 270 ? 22.919 23.785 -4.338 1.00 62.12 270 LEU A N 1
ATOM 2049 C CA . LEU A 1 270 ? 23.242 22.591 -3.542 1.00 62.12 270 LEU A CA 1
ATOM 2050 C C . LEU A 1 270 ? 23.362 21.312 -4.387 1.00 62.12 270 LEU A C 1
ATOM 2052 O O . LEU A 1 270 ? 24.120 20.407 -4.039 1.00 62.12 270 LEU A O 1
ATOM 2056 N N . ARG A 1 271 ? 22.646 21.219 -5.517 1.00 65.94 271 ARG A N 1
ATOM 2057 C CA . ARG A 1 271 ? 22.787 20.083 -6.443 1.00 65.94 271 ARG A CA 1
ATOM 2058 C C . ARG A 1 271 ? 24.107 20.137 -7.204 1.00 65.94 271 ARG A C 1
ATOM 2060 O O . ARG A 1 271 ? 24.742 19.099 -7.359 1.00 65.94 271 ARG A O 1
ATOM 2067 N N . HIS A 1 272 ? 24.537 21.319 -7.641 1.00 71.12 272 HIS A N 1
ATOM 2068 C CA . HIS A 1 272 ? 25.818 21.471 -8.334 1.00 71.12 272 HIS A CA 1
ATOM 2069 C C . HIS A 1 272 ? 27.009 21.228 -7.401 1.00 71.12 272 HIS A C 1
ATOM 2071 O O . HIS A 1 272 ? 27.959 20.557 -7.799 1.00 71.12 272 HIS A O 1
ATOM 2077 N N . GLU A 1 273 ? 26.933 21.693 -6.154 1.00 70.38 273 GLU A N 1
ATOM 2078 C CA . GLU A 1 273 ? 27.987 21.477 -5.158 1.00 70.38 273 GLU A CA 1
ATOM 2079 C C . GLU A 1 273 ? 28.103 20.001 -4.755 1.00 70.38 273 GLU A C 1
ATOM 2081 O O . GLU A 1 273 ? 29.205 19.453 -4.713 1.00 70.38 273 GLU A O 1
ATOM 2086 N N . LYS A 1 274 ? 26.970 19.309 -4.575 1.00 79.06 274 LYS A N 1
ATOM 2087 C CA . LYS A 1 274 ? 26.962 17.866 -4.302 1.00 79.06 274 LYS A CA 1
ATOM 2088 C C . LYS A 1 274 ? 27.580 17.057 -5.446 1.00 79.06 274 LYS A C 1
ATOM 2090 O O . LYS A 1 274 ? 28.411 16.190 -5.191 1.00 79.06 274 LYS A O 1
ATOM 2095 N N . VAL A 1 275 ? 27.234 17.371 -6.697 1.00 78.31 275 VAL A N 1
ATOM 2096 C CA . VAL A 1 275 ? 27.810 16.702 -7.879 1.00 78.31 275 VAL A CA 1
ATOM 2097 C C . VAL A 1 275 ? 29.310 16.992 -8.006 1.00 78.31 275 VAL A C 1
ATOM 2099 O O . VAL A 1 275 ? 30.090 16.096 -8.328 1.00 78.31 275 VAL A O 1
ATOM 2102 N N . ALA A 1 276 ? 29.748 18.219 -7.711 1.00 78.75 276 ALA A N 1
ATOM 2103 C CA . ALA A 1 276 ? 31.167 18.564 -7.696 1.00 78.75 276 ALA A CA 1
ATOM 2104 C C . ALA A 1 276 ? 31.937 17.791 -6.609 1.00 78.75 276 ALA A C 1
ATOM 2106 O O . ALA A 1 276 ? 33.030 17.287 -6.875 1.00 78.75 276 ALA A O 1
ATOM 2107 N N . MET A 1 277 ? 31.357 17.639 -5.414 1.00 81.81 277 MET A N 1
ATOM 2108 C CA . MET A 1 277 ? 31.966 16.896 -4.308 1.00 81.81 277 MET A CA 1
ATOM 2109 C C . MET A 1 277 ? 32.032 15.388 -4.590 1.00 81.81 277 MET A C 1
ATOM 2111 O O . MET A 1 277 ? 33.061 14.758 -4.335 1.00 81.81 277 MET A O 1
ATOM 2115 N N . GLU A 1 278 ? 30.979 14.806 -5.167 1.00 84.56 278 GLU A N 1
ATOM 2116 C CA . GLU A 1 278 ? 30.959 13.394 -5.575 1.00 84.56 278 GLU A CA 1
ATOM 2117 C C . GLU A 1 278 ? 32.019 13.115 -6.653 1.00 84.56 278 GLU A C 1
ATOM 2119 O O . GLU A 1 278 ? 32.791 12.161 -6.531 1.00 84.56 278 GLU A O 1
ATOM 2124 N N . ASN A 1 279 ? 32.159 14.007 -7.638 1.00 84.56 279 ASN A N 1
ATOM 2125 C CA . ASN A 1 279 ? 33.193 13.903 -8.671 1.00 84.56 279 ASN A CA 1
ATOM 2126 C C . ASN A 1 279 ? 34.617 14.069 -8.115 1.00 84.56 279 ASN A C 1
ATOM 2128 O O . ASN A 1 279 ? 35.533 13.363 -8.542 1.00 84.56 279 ASN A O 1
ATOM 2132 N N . ALA A 1 280 ? 34.824 14.976 -7.157 1.00 85.44 280 ALA A N 1
ATOM 2133 C CA . ALA A 1 280 ? 36.116 15.136 -6.490 1.00 85.44 280 ALA A CA 1
ATOM 2134 C C . ALA A 1 280 ? 36.490 13.885 -5.680 1.00 85.44 280 ALA A C 1
ATOM 2136 O O . ALA A 1 280 ? 37.634 13.432 -5.721 1.00 85.44 280 ALA A O 1
ATOM 2137 N N . THR A 1 281 ? 35.509 13.282 -5.005 1.00 88.62 281 THR A N 1
ATOM 2138 C CA . THR A 1 281 ? 35.701 12.058 -4.217 1.00 88.62 281 THR A CA 1
ATOM 2139 C C . THR A 1 281 ? 36.037 10.866 -5.116 1.00 88.62 281 THR A C 1
ATOM 2141 O O . THR A 1 281 ? 36.957 10.108 -4.809 1.00 88.62 281 THR A O 1
ATOM 2144 N N . ALA A 1 282 ? 35.367 10.737 -6.266 1.00 81.81 282 ALA A N 1
ATOM 2145 C CA . ALA A 1 282 ? 35.665 9.702 -7.256 1.00 81.81 282 ALA A CA 1
ATOM 2146 C C . ALA A 1 282 ? 37.093 9.827 -7.821 1.00 81.81 282 ALA A C 1
ATOM 2148 O O . ALA A 1 282 ? 37.815 8.835 -7.903 1.00 81.81 282 ALA A O 1
ATOM 2149 N N . ARG A 1 283 ? 37.547 11.050 -8.128 1.00 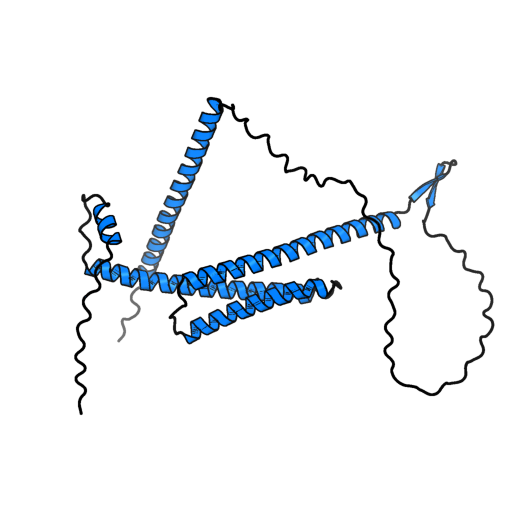84.12 283 ARG A N 1
ATOM 2150 C CA . ARG A 1 283 ? 38.926 11.299 -8.592 1.00 84.12 283 ARG A CA 1
ATOM 2151 C C . ARG A 1 283 ? 39.976 11.004 -7.520 1.00 84.12 283 ARG A C 1
ATOM 2153 O O . ARG A 1 283 ? 41.041 10.483 -7.838 1.00 84.12 283 ARG A O 1
ATOM 2160 N N . ALA A 1 284 ? 39.682 11.305 -6.255 1.00 82.75 284 ALA A N 1
ATOM 2161 C CA . ALA A 1 284 ? 40.580 10.995 -5.143 1.00 82.75 284 ALA A CA 1
ATOM 2162 C C . ALA A 1 284 ? 40.706 9.480 -4.885 1.00 82.75 284 ALA A C 1
ATOM 2164 O O . ALA A 1 284 ? 41.764 9.019 -4.454 1.00 82.75 284 ALA A O 1
ATOM 2165 N N . ALA A 1 285 ? 39.649 8.705 -5.153 1.00 78.25 285 ALA A N 1
ATOM 2166 C CA . ALA A 1 285 ? 39.680 7.247 -5.056 1.00 78.25 285 ALA A CA 1
ATOM 2167 C C . ALA A 1 285 ? 40.529 6.612 -6.171 1.00 78.25 285 ALA A C 1
ATOM 2169 O O . ALA A 1 285 ? 41.306 5.701 -5.896 1.00 78.25 285 ALA A O 1
ATOM 2170 N N . ASP A 1 286 ? 40.444 7.141 -7.393 1.00 77.81 286 ASP A N 1
ATOM 2171 C CA . ASP A 1 286 ? 41.189 6.635 -8.554 1.00 77.81 286 ASP A CA 1
ATOM 2172 C C . ASP A 1 286 ? 42.707 6.885 -8.427 1.00 77.81 286 ASP A C 1
ATOM 2174 O O . ASP A 1 286 ? 43.535 6.026 -8.721 1.00 77.81 286 ASP A O 1
ATOM 2178 N N . GLN A 1 287 ? 43.098 8.024 -7.843 1.00 74.94 287 GLN A N 1
ATOM 2179 C CA . GLN A 1 287 ? 44.508 8.335 -7.563 1.00 74.94 287 GLN A CA 1
ATOM 2180 C C . GLN A 1 287 ? 45.121 7.512 -6.414 1.00 74.94 287 GLN A C 1
ATOM 2182 O O . GLN A 1 287 ? 46.340 7.509 -6.243 1.00 74.94 287 GLN A O 1
ATOM 2187 N N . ARG A 1 288 ? 44.308 6.798 -5.622 1.00 68.50 288 ARG A N 1
ATOM 2188 C CA . ARG A 1 288 ? 44.765 5.936 -4.517 1.00 68.50 288 ARG A CA 1
ATOM 2189 C C . ARG A 1 288 ? 44.957 4.470 -4.906 1.00 68.50 288 ARG A C 1
ATOM 2191 O O . ARG A 1 288 ? 45.116 3.643 -4.010 1.00 68.50 288 ARG A O 1
ATOM 2198 N N . SER A 1 289 ? 45.013 4.141 -6.196 1.00 55.47 289 SER A N 1
ATOM 2199 C CA . SER A 1 289 ? 45.452 2.820 -6.661 1.00 55.47 289 SER A CA 1
ATOM 2200 C C . SER A 1 289 ? 46.928 2.853 -7.097 1.00 55.47 289 SER A C 1
ATOM 2202 O O . SER A 1 289 ? 47.211 2.925 -8.294 1.00 55.47 289 SER A O 1
ATOM 2204 N N . PRO A 1 290 ? 47.910 2.835 -6.168 1.00 58.88 290 PRO A N 1
ATOM 2205 C CA . PRO A 1 290 ? 49.311 2.788 -6.542 1.00 58.88 290 PRO A CA 1
ATOM 2206 C C . PRO A 1 290 ? 49.680 1.377 -7.002 1.00 58.88 290 PRO A C 1
ATOM 2208 O O . PRO A 1 290 ? 49.436 0.401 -6.297 1.00 58.88 290 PRO A O 1
ATOM 2211 N N . ASN A 1 291 ? 50.320 1.306 -8.172 1.00 57.19 291 ASN A N 1
ATOM 2212 C CA . ASN A 1 291 ? 51.415 0.385 -8.489 1.00 57.19 291 ASN A CA 1
ATOM 2213 C C . ASN A 1 291 ? 51.366 -0.976 -7.775 1.00 57.19 291 ASN A C 1
ATOM 2215 O O . ASN A 1 291 ? 52.198 -1.289 -6.927 1.00 57.19 291 ASN A O 1
ATOM 2219 N N . GLY A 1 292 ? 50.389 -1.795 -8.152 1.00 58.00 292 GLY A N 1
ATOM 2220 C CA . GLY A 1 292 ? 50.231 -3.154 -7.647 1.00 58.00 292 GLY A CA 1
ATOM 2221 C C . GLY A 1 292 ? 50.509 -4.243 -8.676 1.00 58.00 292 GLY A C 1
ATOM 2222 O O . GLY A 1 292 ? 50.076 -5.365 -8.456 1.00 58.00 292 GLY A O 1
ATOM 2223 N N . GLN A 1 293 ? 51.164 -3.953 -9.805 1.00 55.56 293 GLN A N 1
ATOM 2224 C CA . GLN A 1 293 ? 51.490 -4.973 -10.811 1.00 55.56 293 GLN A CA 1
ATOM 2225 C C . GLN A 1 293 ? 52.829 -4.681 -11.497 1.00 55.56 293 GLN A C 1
ATOM 2227 O O . GLN A 1 293 ? 52.924 -4.431 -12.692 1.00 55.56 293 GLN A O 1
ATOM 2232 N N . ALA A 1 294 ? 53.893 -4.731 -10.699 1.00 60.97 294 ALA A N 1
ATOM 2233 C CA . ALA A 1 294 ? 55.230 -5.039 -11.187 1.00 60.97 294 ALA A CA 1
ATOM 2234 C C . ALA A 1 294 ? 55.615 -6.420 -10.646 1.00 60.97 294 ALA A C 1
ATOM 2236 O O . ALA A 1 294 ? 56.019 -6.546 -9.494 1.00 60.97 294 ALA A O 1
ATOM 2237 N N . ARG A 1 295 ? 55.421 -7.456 -11.462 1.00 51.91 295 ARG A N 1
ATOM 2238 C CA . ARG A 1 295 ? 55.991 -8.811 -11.354 1.00 51.91 295 ARG A CA 1
ATOM 2239 C C . ARG A 1 295 ? 55.771 -9.477 -12.716 1.00 51.91 295 ARG A C 1
ATOM 2241 O O . ARG A 1 295 ? 54.718 -9.255 -13.301 1.00 51.91 295 ARG A O 1
ATOM 2248 N N . ALA A 1 296 ? 56.625 -10.335 -13.245 1.00 58.69 296 ALA A N 1
ATOM 2249 C CA . ALA A 1 296 ? 58.000 -10.758 -12.994 1.00 58.69 296 ALA A CA 1
ATOM 2250 C C . ALA A 1 296 ? 58.342 -11.662 -14.192 1.00 58.69 296 ALA A C 1
ATOM 2252 O O . ALA A 1 296 ? 57.384 -12.268 -14.730 1.00 58.69 296 ALA A O 1
#

Radius of gyration: 37.86 Å; chains: 1; bounding box: 93×94×112 Å

Organism: NCBI:txid314040

Foldseek 3Di:
DDPPPPPDPPPDPDDDVVVVVVVVVPDDDDDDDDDPVNVVVCVVCVCVVVLVVVVVVLLVVLVVLLVVLVVVVCCCVPPVVVVVDPVVLSVLSNVLSVVSNVVSVVQVVVCVVVVSPDDPPVVVVVVVVVNVVSVVVSVVSVVVVVVVVVVVVVVVVVVVCVQPDFDFDADPVRDTDGDRPDPPPPPPPCPPDDPDDDDDDDDDDDDDDDDDDDDDDDDDDDDPDDPPDDPPDPPPPPQPPPDDDDPVVVVVVVVVVVVVVVVVVVVVVVVVVVVVVVVVVVVVVVVPDPDPDDDD